Protein AF-A0A7V5WHF3-F1 (afdb_monomer_lite)

Radius of gyration: 34.98 Å; chains: 1; bounding box: 80×51×93 Å

Structure (mmCIF, N/CA/C/O backbone):
data_AF-A0A7V5WHF3-F1
#
_entry.id   AF-A0A7V5WHF3-F1
#
loop_
_atom_site.group_PDB
_atom_site.id
_atom_site.type_symbol
_atom_site.label_atom_id
_atom_site.label_alt_id
_atom_site.label_comp_id
_atom_site.label_asym_id
_atom_site.label_entity_id
_atom_site.label_seq_id
_atom_site.pdbx_PDB_ins_code
_atom_site.Cartn_x
_atom_site.Cartn_y
_atom_site.Cartn_z
_atom_site.occupancy
_atom_site.B_iso_or_equiv
_atom_site.auth_seq_id
_atom_site.auth_comp_id
_atom_site.auth_asym_id
_atom_site.auth_atom_id
_atom_site.pdbx_PDB_model_num
ATOM 1 N N . MET A 1 1 ? 29.284 18.745 -31.571 1.00 48.78 1 MET A N 1
ATOM 2 C CA . MET A 1 1 ? 29.744 17.341 -31.437 1.00 48.78 1 MET A CA 1
ATOM 3 C C . MET A 1 1 ? 29.623 16.530 -32.739 1.00 48.78 1 MET A C 1
ATOM 5 O O . MET A 1 1 ? 30.487 15.704 -32.981 1.00 48.78 1 MET A O 1
ATOM 9 N N . PHE A 1 2 ? 28.647 16.795 -33.622 1.00 53.62 2 PHE A N 1
ATOM 10 C CA . PHE A 1 2 ? 28.461 16.046 -34.883 1.00 53.62 2 PHE A CA 1
ATOM 11 C C . PHE A 1 2 ? 29.520 16.288 -35.985 1.00 53.62 2 PHE A C 1
ATOM 13 O O . PHE A 1 2 ? 29.767 15.394 -36.787 1.00 53.62 2 PHE A O 1
ATOM 20 N N . LEU A 1 3 ? 30.218 17.435 -35.999 1.00 52.88 3 LEU A N 1
ATOM 21 C CA . LEU A 1 3 ? 31.204 17.773 -37.048 1.00 52.88 3 LEU A CA 1
ATOM 22 C C . LEU A 1 3 ? 32.503 16.940 -37.035 1.00 52.88 3 LEU A C 1
ATOM 24 O O . LEU A 1 3 ? 33.250 16.980 -38.006 1.00 52.88 3 LEU A O 1
ATOM 28 N N . ARG A 1 4 ? 32.782 16.165 -35.977 1.00 59.72 4 ARG A N 1
ATOM 29 C CA . ARG A 1 4 ? 33.934 15.236 -35.925 1.00 59.72 4 ARG A CA 1
ATOM 30 C C . ARG A 1 4 ? 33.549 13.764 -36.068 1.00 59.72 4 ARG A C 1
ATOM 32 O O . ARG A 1 4 ? 34.410 12.897 -35.995 1.00 59.72 4 ARG A O 1
ATOM 39 N N . PHE A 1 5 ? 32.270 13.466 -36.295 1.00 63.84 5 PHE A N 1
ATOM 40 C CA . PHE A 1 5 ? 31.823 12.083 -36.445 1.00 63.84 5 PHE A CA 1
ATOM 41 C C . PHE A 1 5 ? 32.416 11.445 -37.708 1.00 63.84 5 PHE A C 1
ATOM 43 O O . PHE A 1 5 ? 32.952 10.347 -37.645 1.00 63.84 5 PHE A O 1
ATOM 50 N N . SER A 1 6 ? 32.443 12.176 -38.828 1.00 62.41 6 SER A N 1
ATOM 51 C CA . SER A 1 6 ? 32.998 11.666 -40.090 1.00 62.41 6 SER A CA 1
ATOM 52 C C . SER A 1 6 ? 34.505 11.390 -40.026 1.00 62.41 6 SER A C 1
ATOM 54 O O . SER A 1 6 ? 34.975 10.458 -40.670 1.00 62.41 6 SER A O 1
ATOM 56 N N . THR A 1 7 ? 35.269 12.168 -39.252 1.00 64.44 7 THR A N 1
ATOM 57 C CA . THR A 1 7 ? 36.714 11.949 -39.101 1.00 64.44 7 THR A CA 1
ATOM 58 C C . THR A 1 7 ? 37.006 10.775 -38.171 1.00 64.44 7 THR A C 1
ATOM 60 O O . THR A 1 7 ? 37.854 9.953 -38.493 1.00 64.44 7 THR A O 1
ATOM 63 N N . VAL A 1 8 ? 36.260 10.619 -37.073 1.00 63.75 8 VAL A N 1
ATOM 64 C CA . VAL A 1 8 ? 36.384 9.452 -36.179 1.00 63.75 8 VAL A CA 1
ATOM 65 C C . VAL A 1 8 ? 35.992 8.153 -36.893 1.00 63.75 8 VAL A C 1
ATOM 67 O O . VAL A 1 8 ? 36.706 7.161 -36.781 1.00 63.75 8 VAL A O 1
ATOM 70 N N . VAL A 1 9 ? 34.916 8.170 -37.683 1.00 62.03 9 VAL A N 1
ATOM 71 C CA . VAL A 1 9 ? 34.481 7.021 -38.500 1.00 62.03 9 VAL A CA 1
ATOM 72 C C . VAL A 1 9 ? 35.505 6.678 -39.588 1.00 62.03 9 VAL A C 1
ATOM 74 O O . VAL A 1 9 ? 35.758 5.502 -39.843 1.00 62.03 9 VAL A O 1
ATOM 77 N N . GLY A 1 10 ? 36.144 7.693 -40.182 1.00 67.19 10 GLY A N 1
ATOM 78 C CA . GLY A 1 10 ? 37.213 7.508 -41.167 1.00 67.19 10 GLY A CA 1
ATOM 79 C C . GLY A 1 10 ? 38.464 6.820 -40.604 1.00 67.19 10 GLY A C 1
ATOM 80 O O . GLY A 1 10 ? 39.036 5.974 -41.283 1.00 67.19 10 GLY A O 1
ATOM 81 N N . TYR A 1 11 ? 38.864 7.127 -39.363 1.00 66.56 11 TYR A N 1
ATOM 82 C CA . TYR A 1 11 ? 40.051 6.528 -38.727 1.00 66.56 11 TYR A CA 1
ATOM 83 C C . TYR A 1 11 ? 39.784 5.186 -38.027 1.00 66.56 11 TYR A C 1
ATOM 85 O O . TYR A 1 11 ? 40.696 4.372 -37.913 1.00 66.56 11 TYR A O 1
ATOM 93 N N . ALA A 1 12 ? 38.563 4.936 -37.546 1.00 67.50 12 ALA A N 1
ATOM 94 C CA . ALA A 1 12 ? 38.256 3.747 -36.747 1.00 67.50 12 ALA A CA 1
ATOM 95 C C . ALA A 1 12 ? 37.958 2.491 -37.596 1.00 67.50 12 ALA A C 1
ATOM 97 O O . ALA A 1 12 ? 38.045 1.368 -37.094 1.00 67.50 12 ALA A O 1
ATOM 98 N N . GLY A 1 13 ? 37.628 2.654 -38.879 1.00 81.31 13 GLY A N 1
ATOM 99 C CA . GLY A 1 13 ? 37.210 1.564 -39.761 1.00 81.31 13 GLY A CA 1
ATOM 100 C C . GLY A 1 13 ? 35.712 1.241 -39.658 1.00 81.31 13 GLY A C 1
ATOM 101 O O . GLY A 1 13 ? 35.033 1.543 -38.673 1.00 81.31 13 GLY A O 1
ATOM 102 N N . LEU A 1 14 ? 35.167 0.619 -40.708 1.00 81.44 14 LEU A N 1
ATOM 103 C CA . LEU A 1 14 ? 33.725 0.363 -40.847 1.00 81.44 14 LEU A CA 1
ATOM 104 C C . LEU A 1 14 ? 33.178 -0.560 -39.742 1.00 81.44 14 LEU A C 1
ATOM 106 O O . LEU A 1 14 ? 32.087 -0.329 -39.224 1.00 81.44 14 LEU A O 1
ATOM 110 N N . TRP A 1 15 ? 33.964 -1.558 -39.330 1.00 83.19 15 TRP A N 1
ATOM 111 C CA . TRP A 1 15 ? 33.583 -2.533 -38.304 1.00 83.19 15 TRP A CA 1
ATOM 112 C C . TRP A 1 15 ? 33.431 -1.925 -36.908 1.00 83.19 15 TRP A C 1
ATOM 114 O O . TRP A 1 15 ? 32.443 -2.193 -36.226 1.00 83.19 15 TRP A O 1
ATOM 124 N N . THR A 1 16 ? 34.369 -1.079 -36.484 1.00 84.31 16 THR A N 1
ATOM 125 C CA . THR A 1 16 ? 34.299 -0.422 -35.168 1.00 84.31 16 THR A CA 1
ATOM 126 C C . THR A 1 16 ? 33.169 0.601 -35.133 1.00 84.31 16 THR A C 1
ATOM 128 O O . THR A 1 16 ? 32.449 0.689 -34.143 1.00 84.31 16 THR A O 1
ATOM 131 N N . THR A 1 17 ? 32.941 1.313 -36.239 1.00 82.88 17 THR A N 1
ATOM 132 C CA . THR A 1 17 ? 31.815 2.242 -36.371 1.00 82.88 17 THR A CA 1
ATOM 133 C C . THR A 1 17 ? 30.483 1.510 -36.233 1.00 82.88 17 THR A C 1
ATOM 135 O O . THR A 1 17 ? 29.601 1.956 -35.498 1.00 82.88 17 THR A O 1
ATOM 138 N N . LEU A 1 18 ? 30.340 0.355 -36.887 1.00 86.50 18 LEU A N 1
ATOM 139 C CA . LEU A 1 18 ? 29.132 -0.464 -36.800 1.00 86.50 18 LEU A CA 1
ATOM 140 C C . LEU A 1 18 ? 28.928 -1.021 -35.381 1.00 86.50 18 LEU A C 1
ATOM 142 O O . LEU A 1 18 ? 27.808 -0.977 -34.869 1.00 86.50 18 LEU A O 1
ATOM 146 N N . LEU A 1 19 ? 30.006 -1.450 -34.714 1.00 87.62 19 LEU A N 1
ATOM 147 C CA . LEU A 1 19 ? 29.985 -1.877 -33.311 1.00 87.62 19 LEU A CA 1
ATOM 148 C C . LEU A 1 19 ? 29.523 -0.749 -32.376 1.00 87.62 19 LEU A C 1
ATOM 150 O O . LEU A 1 19 ? 28.654 -0.973 -31.536 1.00 87.62 19 LEU A O 1
ATOM 154 N N . ILE A 1 20 ? 30.057 0.466 -32.539 1.00 87.44 20 ILE A N 1
ATOM 155 C CA . ILE A 1 20 ? 29.683 1.634 -31.726 1.00 87.44 20 ILE A CA 1
ATOM 156 C C . ILE A 1 20 ? 28.206 1.981 -31.932 1.00 87.44 20 ILE A C 1
ATOM 158 O O . ILE A 1 20 ? 27.494 2.226 -30.960 1.00 87.44 20 ILE A O 1
ATOM 162 N N . LEU A 1 21 ? 27.719 1.969 -33.177 1.00 86.38 21 LEU A N 1
ATOM 163 C CA . LEU A 1 21 ? 26.312 2.245 -33.481 1.00 86.38 21 LEU A CA 1
ATOM 164 C C . LEU A 1 21 ? 25.371 1.189 -32.886 1.00 86.38 21 LEU A C 1
ATOM 166 O O . LEU A 1 21 ? 24.293 1.536 -32.398 1.00 86.38 21 LEU A O 1
ATOM 170 N N . LEU A 1 22 ? 25.766 -0.085 -32.908 1.00 86.56 22 LEU A N 1
ATOM 171 C CA . LEU A 1 22 ? 25.001 -1.163 -32.284 1.00 86.56 22 LEU A CA 1
ATOM 172 C C . LEU A 1 22 ? 24.990 -1.016 -30.756 1.00 86.56 22 LEU A C 1
ATOM 174 O O . LEU A 1 22 ? 23.921 -1.040 -30.147 1.00 86.56 22 LEU A O 1
ATOM 178 N N . ALA A 1 23 ? 26.158 -0.801 -30.147 1.00 87.62 23 ALA A N 1
ATOM 179 C CA . ALA A 1 23 ? 26.296 -0.616 -28.706 1.00 87.62 23 ALA A CA 1
ATOM 180 C C . ALA A 1 23 ? 25.489 0.592 -28.214 1.00 87.62 23 ALA A C 1
ATOM 182 O O . ALA A 1 23 ? 24.750 0.476 -27.238 1.00 87.62 23 ALA A O 1
ATOM 183 N N . ALA A 1 24 ? 25.556 1.723 -28.924 1.00 88.50 24 ALA A N 1
ATOM 184 C CA . ALA A 1 24 ? 24.788 2.918 -28.594 1.00 88.50 24 ALA A CA 1
ATOM 185 C C . ALA A 1 24 ? 23.280 2.628 -28.576 1.00 88.50 24 ALA A C 1
ATOM 187 O O . ALA A 1 24 ? 22.612 2.954 -27.598 1.00 88.50 24 ALA A O 1
ATOM 188 N N . LYS A 1 25 ? 22.753 1.942 -29.600 1.00 85.94 25 LYS A N 1
ATOM 189 C CA . LYS A 1 25 ? 21.331 1.557 -29.660 1.00 85.94 25 LYS A CA 1
ATOM 190 C C . LYS A 1 25 ? 20.916 0.684 -28.477 1.00 85.94 25 LYS A C 1
ATOM 192 O O . LYS A 1 25 ? 19.878 0.941 -27.871 1.00 85.94 25 LYS A O 1
ATOM 197 N N . VAL A 1 26 ? 21.720 -0.322 -28.136 1.00 87.56 26 VAL A N 1
ATOM 198 C CA . VAL A 1 26 ? 21.433 -1.233 -27.017 1.00 87.56 26 VAL A CA 1
ATOM 199 C C . VAL A 1 26 ? 21.443 -0.479 -25.687 1.00 87.56 26 VAL A C 1
ATOM 201 O O . VAL A 1 26 ? 20.495 -0.585 -24.910 1.00 87.56 26 VAL A O 1
ATOM 204 N N . ILE A 1 27 ? 22.467 0.340 -25.446 1.00 91.19 27 ILE A N 1
ATOM 205 C CA . ILE A 1 27 ? 22.592 1.134 -24.219 1.00 91.19 27 ILE A CA 1
ATOM 206 C C . ILE A 1 27 ? 21.406 2.098 -24.077 1.00 91.19 27 ILE A C 1
ATOM 208 O O . ILE A 1 27 ? 20.792 2.168 -23.011 1.00 91.19 27 ILE A O 1
ATOM 212 N N . THR A 1 28 ? 21.026 2.797 -25.152 1.00 91.12 28 THR A N 1
ATOM 213 C CA . THR A 1 28 ? 19.860 3.693 -25.145 1.00 91.12 28 THR A CA 1
ATOM 214 C C . THR A 1 28 ? 18.565 2.952 -24.801 1.00 91.12 28 THR A C 1
ATOM 216 O O . THR A 1 28 ? 17.762 3.482 -24.034 1.00 91.12 28 THR A O 1
ATOM 219 N N . MET A 1 29 ? 18.370 1.721 -25.289 1.00 89.81 29 MET A N 1
ATOM 220 C CA . MET A 1 29 ? 17.197 0.904 -24.943 1.00 89.81 29 MET A CA 1
ATOM 221 C C . MET A 1 29 ? 17.138 0.561 -23.454 1.00 89.81 29 MET A C 1
ATOM 223 O O . MET A 1 29 ? 16.078 0.690 -22.844 1.00 89.81 29 MET A O 1
ATOM 227 N N . PHE A 1 30 ? 18.266 0.180 -22.848 1.00 90.31 30 PHE A N 1
ATOM 228 C CA . PHE A 1 30 ? 18.324 -0.112 -21.413 1.00 90.31 30 PHE A CA 1
ATOM 229 C C . PHE A 1 30 ? 18.034 1.125 -20.551 1.00 90.31 30 PHE A C 1
ATOM 231 O O . PHE A 1 30 ? 17.280 1.036 -19.576 1.00 90.31 30 PHE A O 1
ATOM 238 N N . PHE A 1 31 ? 18.578 2.290 -20.919 1.00 92.50 31 PHE A N 1
ATOM 239 C CA . PHE A 1 31 ? 18.291 3.540 -20.211 1.00 92.50 31 PHE A CA 1
ATOM 240 C C . PHE A 1 31 ? 16.824 3.951 -20.339 1.00 92.50 31 PHE A C 1
ATOM 242 O O . PHE A 1 31 ? 16.200 4.281 -19.333 1.00 92.50 31 PHE A O 1
ATOM 249 N N . LEU A 1 32 ? 16.245 3.879 -21.543 1.00 93.81 32 LEU A N 1
ATOM 250 C CA . LEU A 1 32 ? 14.824 4.174 -21.752 1.00 93.81 32 LEU A CA 1
ATOM 251 C C . LEU A 1 32 ? 13.917 3.231 -20.962 1.00 93.81 32 LEU A C 1
ATOM 253 O O . LEU A 1 32 ? 12.943 3.696 -20.371 1.00 93.81 32 LEU A O 1
ATOM 257 N N . LEU A 1 33 ? 14.254 1.940 -20.902 1.00 93.38 33 LEU A N 1
ATOM 258 C CA . LEU A 1 33 ? 13.517 0.969 -20.100 1.00 93.38 33 LEU A CA 1
ATOM 259 C C . LEU A 1 33 ? 13.570 1.339 -18.613 1.00 93.38 33 LEU A C 1
ATOM 261 O O . LEU A 1 33 ? 12.535 1.373 -17.958 1.00 93.38 33 LEU A O 1
ATOM 265 N N . THR A 1 34 ? 14.752 1.678 -18.096 1.00 94.25 34 THR A N 1
ATOM 266 C CA . THR A 1 34 ? 14.945 2.041 -16.681 1.00 94.25 34 THR A CA 1
ATOM 267 C C . THR A 1 34 ? 14.219 3.338 -16.320 1.00 94.25 34 THR A C 1
ATOM 269 O O . THR A 1 34 ? 13.530 3.414 -15.305 1.00 94.25 34 THR A O 1
ATOM 272 N N . TYR A 1 35 ? 14.318 4.369 -17.160 1.00 95.62 35 TYR A N 1
ATOM 273 C CA . TYR A 1 35 ? 13.581 5.614 -16.944 1.00 95.62 35 TYR A CA 1
ATOM 274 C C . TYR A 1 35 ? 12.069 5.409 -17.067 1.00 95.62 35 TYR A C 1
ATOM 276 O O . TYR A 1 35 ? 11.306 5.978 -16.284 1.00 95.62 35 TYR A O 1
ATOM 284 N N . GLY A 1 36 ? 11.631 4.558 -17.997 1.00 96.06 36 GLY A N 1
ATOM 285 C CA . GLY A 1 36 ? 10.234 4.166 -18.141 1.00 96.06 36 GLY A CA 1
ATOM 286 C C . GLY A 1 36 ? 9.700 3.454 -16.898 1.00 96.06 36 GLY A C 1
ATOM 287 O O . GLY A 1 36 ? 8.644 3.831 -16.396 1.00 96.06 36 GLY A O 1
ATOM 288 N N . THR A 1 37 ? 10.431 2.477 -16.352 1.00 94.31 37 THR A N 1
ATOM 289 C CA . THR A 1 37 ? 10.003 1.727 -15.160 1.00 94.31 37 THR A CA 1
ATOM 290 C C . THR A 1 37 ? 10.009 2.580 -13.894 1.00 94.31 37 THR A C 1
ATOM 292 O O . THR A 1 37 ? 9.077 2.469 -13.101 1.00 94.31 37 THR A O 1
ATOM 295 N N . ILE A 1 38 ? 10.984 3.479 -13.718 1.00 94.31 38 ILE A N 1
ATOM 296 C CA . ILE A 1 38 ? 11.003 4.427 -12.590 1.00 94.31 38 ILE A CA 1
ATOM 297 C C . ILE A 1 38 ? 9.802 5.377 -12.662 1.00 94.31 38 ILE A C 1
ATOM 299 O O . ILE A 1 38 ? 9.100 5.566 -11.667 1.00 94.31 38 ILE A O 1
ATOM 303 N N . ASN A 1 39 ? 9.526 5.948 -13.837 1.00 95.25 39 ASN A N 1
ATOM 304 C CA . ASN A 1 39 ? 8.363 6.814 -14.029 1.00 95.25 39 ASN A CA 1
ATOM 305 C C . ASN A 1 39 ? 7.048 6.051 -13.797 1.00 95.25 39 ASN A C 1
ATOM 307 O O . ASN A 1 39 ? 6.136 6.578 -13.156 1.00 95.25 39 ASN A O 1
ATOM 311 N N . LEU A 1 40 ? 6.970 4.793 -14.238 1.00 94.25 40 LEU A N 1
ATOM 312 C CA . LEU A 1 40 ? 5.809 3.934 -14.021 1.00 94.25 40 LEU A CA 1
ATOM 313 C C . LEU A 1 40 ? 5.605 3.622 -12.532 1.00 94.25 40 LEU A C 1
ATOM 315 O O . LEU A 1 40 ? 4.478 3.703 -12.042 1.00 94.25 40 LEU A O 1
ATOM 319 N N . ALA A 1 41 ? 6.679 3.322 -11.798 1.00 91.88 41 ALA A N 1
ATOM 320 C CA . ALA A 1 41 ? 6.633 3.099 -10.355 1.00 91.88 41 ALA A CA 1
ATOM 321 C C . ALA A 1 41 ? 6.142 4.354 -9.614 1.00 91.88 41 ALA A C 1
ATOM 323 O O . ALA A 1 41 ? 5.208 4.274 -8.818 1.00 91.88 41 ALA A O 1
ATOM 324 N N . CYS A 1 42 ? 6.679 5.534 -9.943 1.00 91.56 42 CYS A N 1
ATOM 325 C CA . CYS A 1 42 ? 6.216 6.810 -9.389 1.00 91.56 42 CYS A CA 1
ATOM 326 C C . CYS A 1 42 ? 4.733 7.083 -9.693 1.00 91.56 42 CYS A C 1
ATOM 328 O O . CYS A 1 42 ? 4.005 7.575 -8.827 1.00 91.56 42 CYS A O 1
ATOM 330 N N . PHE A 1 43 ? 4.265 6.758 -10.903 1.00 93.81 43 PHE A N 1
ATOM 331 C CA . PHE A 1 43 ? 2.852 6.868 -11.269 1.00 93.81 43 PHE A CA 1
ATOM 332 C C . PHE A 1 43 ? 1.972 5.951 -10.404 1.00 93.81 43 PHE A C 1
ATOM 334 O O . PHE A 1 43 ? 0.998 6.430 -9.812 1.00 93.81 43 PHE A O 1
ATOM 341 N N . TYR A 1 44 ? 2.338 4.670 -10.274 1.00 90.00 44 TYR A N 1
ATOM 342 C CA . TYR A 1 44 ? 1.605 3.698 -9.456 1.00 90.00 44 TYR A CA 1
ATOM 343 C C . TYR A 1 44 ? 1.561 4.086 -7.975 1.00 90.00 44 TYR A C 1
ATOM 345 O O . TYR A 1 44 ? 0.500 4.023 -7.349 1.00 90.00 44 TYR A O 1
ATOM 353 N N . GLU A 1 45 ? 2.675 4.541 -7.411 1.00 88.81 45 GLU A N 1
ATOM 354 C CA . GLU A 1 45 ? 2.736 4.980 -6.015 1.00 88.81 45 GLU A CA 1
ATOM 355 C C . GLU A 1 45 ? 1.905 6.252 -5.779 1.00 88.81 45 GLU A C 1
ATOM 357 O O . GLU A 1 45 ? 1.169 6.366 -4.789 1.00 88.81 45 GLU A O 1
ATOM 362 N N . SER A 1 46 ? 1.937 7.191 -6.732 1.00 88.56 46 SER A N 1
ATOM 363 C CA . SER A 1 46 ? 1.182 8.442 -6.652 1.00 88.56 46 SER A CA 1
ATOM 364 C C . SER A 1 46 ? -0.336 8.229 -6.737 1.00 88.56 46 SER A C 1
ATOM 366 O O . SER A 1 46 ? -1.076 8.835 -5.955 1.00 88.56 46 SER A O 1
ATOM 368 N N . ILE A 1 47 ? -0.820 7.347 -7.623 1.00 87.81 47 ILE A N 1
ATOM 369 C CA . ILE A 1 47 ? -2.261 7.055 -7.747 1.00 87.81 47 ILE A CA 1
ATOM 370 C C . ILE A 1 47 ? -2.787 6.242 -6.557 1.00 87.81 47 ILE A C 1
ATOM 372 O O . ILE A 1 47 ? -3.898 6.481 -6.073 1.00 87.81 47 ILE A O 1
ATOM 376 N N . THR A 1 48 ? -1.961 5.332 -6.038 1.00 83.94 48 THR A N 1
ATOM 377 C CA . THR A 1 48 ? -2.291 4.457 -4.906 1.00 83.94 48 THR A CA 1
ATOM 378 C C . THR A 1 48 ? -2.314 5.209 -3.571 1.00 83.94 48 THR A C 1
ATOM 380 O O . THR A 1 48 ? -2.953 4.764 -2.614 1.00 83.94 48 THR A O 1
ATOM 383 N N . ARG A 1 49 ? -1.680 6.390 -3.511 1.00 80.38 49 ARG A N 1
ATOM 384 C CA . ARG A 1 49 ? -1.519 7.204 -2.295 1.00 80.38 49 ARG A CA 1
ATOM 385 C C . ARG A 1 49 ? -0.883 6.404 -1.155 1.00 80.38 49 ARG A C 1
ATOM 387 O O . ARG A 1 49 ? -1.336 6.470 -0.008 1.00 80.38 49 ARG A O 1
ATOM 394 N N . ASN A 1 50 ? 0.150 5.633 -1.481 1.00 79.50 50 ASN A N 1
ATOM 395 C CA . ASN A 1 50 ? 0.894 4.853 -0.501 1.00 79.50 50 ASN A CA 1
ATOM 396 C C . ASN A 1 50 ? 1.530 5.794 0.549 1.00 79.50 50 ASN A C 1
ATOM 398 O O . ASN A 1 50 ? 2.196 6.758 0.169 1.00 79.50 50 ASN A O 1
ATOM 402 N N . PRO A 1 51 ? 1.339 5.576 1.866 1.00 73.81 51 PRO A N 1
ATOM 403 C CA . PRO A 1 51 ? 1.817 6.497 2.906 1.00 73.81 51 PRO A CA 1
ATOM 404 C C . PRO A 1 51 ? 3.342 6.653 2.971 1.00 73.81 51 PRO A C 1
ATOM 406 O O . PRO A 1 51 ? 3.822 7.682 3.462 1.00 73.81 51 PRO A O 1
ATOM 409 N N . SER A 1 52 ? 4.081 5.649 2.495 1.00 80.06 52 SER A N 1
ATOM 410 C CA . SER A 1 52 ? 5.546 5.656 2.414 1.00 80.06 52 SER A CA 1
ATOM 411 C C . SER A 1 52 ? 6.065 6.553 1.285 1.00 80.06 52 SER A C 1
ATOM 413 O O . SER A 1 52 ? 7.181 7.061 1.365 1.00 80.06 52 SER A O 1
ATOM 415 N N . PHE A 1 53 ? 5.254 6.803 0.254 1.00 82.31 53 PHE A N 1
ATOM 416 C CA . PHE A 1 53 ? 5.629 7.628 -0.889 1.00 82.31 53 PHE A CA 1
ATOM 417 C C . PHE A 1 53 ? 5.350 9.113 -0.599 1.00 82.31 53 PHE A C 1
ATOM 419 O O . PHE A 1 53 ? 4.226 9.598 -0.741 1.00 82.31 53 PHE A O 1
ATOM 426 N N . ARG A 1 54 ? 6.385 9.846 -0.159 1.00 86.62 54 ARG A N 1
ATOM 427 C CA . ARG A 1 54 ? 6.324 11.283 0.187 1.00 86.62 54 ARG A CA 1
ATOM 428 C C . ARG A 1 54 ? 7.300 12.122 -0.646 1.00 86.62 54 ARG A C 1
ATOM 430 O O . ARG A 1 54 ? 8.325 12.564 -0.129 1.00 86.62 54 ARG A O 1
ATOM 437 N N . PRO A 1 55 ? 7.005 12.353 -1.931 1.00 85.38 55 PRO A N 1
ATOM 438 C CA . PRO A 1 55 ? 7.823 13.227 -2.760 1.00 85.38 55 PRO A CA 1
ATOM 439 C C . PRO A 1 55 ? 7.789 14.655 -2.198 1.00 85.38 55 PRO A C 1
ATOM 441 O O . PRO A 1 55 ? 6.723 15.236 -2.007 1.00 85.38 55 PRO A O 1
ATOM 444 N N . THR A 1 56 ? 8.962 15.220 -1.920 1.00 86.06 56 THR A N 1
ATOM 445 C CA . THR A 1 56 ? 9.125 16.575 -1.360 1.00 86.06 56 THR A CA 1
ATOM 446 C C . THR A 1 56 ? 9.135 17.666 -2.435 1.00 86.06 56 THR A C 1
ATOM 448 O O . THR A 1 56 ? 9.021 18.853 -2.130 1.00 86.06 56 THR A O 1
ATOM 451 N N . PHE A 1 57 ? 9.254 17.280 -3.706 1.00 86.62 57 PHE A N 1
ATOM 452 C CA . PHE A 1 57 ? 9.309 18.196 -4.840 1.00 86.62 57 PHE A CA 1
ATOM 453 C C . PHE A 1 57 ? 7.936 18.811 -5.145 1.00 86.62 57 PHE A C 1
ATOM 455 O O . PHE A 1 57 ? 6.939 18.104 -5.282 1.00 86.62 57 PHE A O 1
ATOM 462 N N . LYS A 1 58 ? 7.897 20.136 -5.346 1.00 81.56 58 LYS A N 1
ATOM 463 C CA . LYS A 1 58 ? 6.658 20.897 -5.605 1.00 81.56 58 LYS A CA 1
ATOM 464 C C . LYS A 1 58 ? 5.926 20.489 -6.891 1.00 81.56 58 LYS A C 1
ATOM 466 O O . LYS A 1 58 ? 4.709 20.601 -6.950 1.00 81.56 58 LYS A O 1
ATOM 471 N N . MET A 1 59 ? 6.649 20.026 -7.913 1.00 83.62 59 MET A N 1
ATOM 472 C CA . MET A 1 59 ? 6.084 19.674 -9.227 1.00 83.62 59 MET A CA 1
ATOM 473 C C . MET A 1 59 ? 5.809 18.173 -9.402 1.00 83.62 59 MET A C 1
ATOM 475 O O . MET A 1 59 ? 5.620 17.704 -10.523 1.00 83.62 59 MET A O 1
ATOM 479 N N . ASN A 1 60 ? 5.78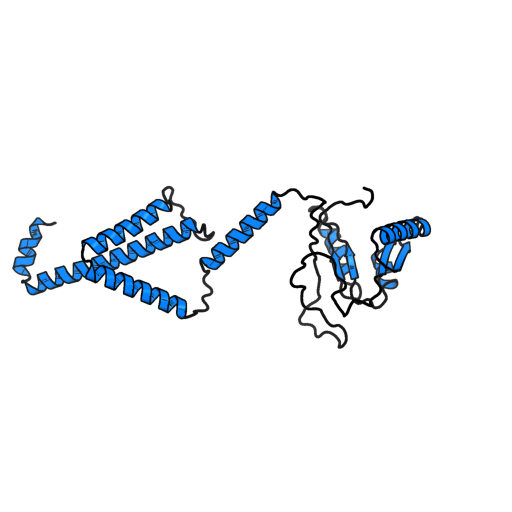1 17.394 -8.318 1.00 85.12 60 ASN A N 1
ATOM 480 C CA . ASN A 1 60 ? 5.463 15.975 -8.413 1.00 85.12 60 ASN A CA 1
ATOM 481 C C . ASN A 1 60 ? 3.948 15.758 -8.574 1.00 85.12 60 ASN A C 1
ATOM 483 O O . ASN A 1 60 ? 3.194 15.796 -7.599 1.00 85.12 60 ASN A O 1
ATOM 487 N N . HIS A 1 61 ? 3.514 15.487 -9.803 1.00 90.25 61 HIS A N 1
ATOM 488 C CA . HIS A 1 61 ? 2.135 15.132 -10.129 1.00 90.25 61 HIS A CA 1
ATOM 489 C C . HIS A 1 61 ? 2.093 13.788 -10.868 1.00 90.25 61 HIS A C 1
ATOM 491 O O . HIS A 1 61 ? 2.923 13.537 -11.742 1.00 90.25 61 HIS A O 1
ATOM 497 N N . TRP A 1 62 ? 1.101 12.942 -10.563 1.00 91.88 62 TRP A N 1
ATOM 498 C CA . TRP A 1 62 ? 0.947 11.608 -11.169 1.00 91.88 62 TRP A CA 1
ATOM 499 C C . TRP A 1 62 ? 0.940 11.655 -12.705 1.00 91.88 62 TRP A C 1
ATOM 501 O O . TRP A 1 62 ? 1.511 10.795 -13.368 1.00 91.88 62 TRP A O 1
ATOM 511 N N . PHE A 1 63 ? 0.339 12.703 -13.274 1.00 94.31 63 PHE A N 1
ATOM 512 C CA . PHE A 1 63 ? 0.262 12.911 -14.720 1.00 94.31 63 PHE A CA 1
ATOM 513 C C . PHE A 1 63 ? 1.639 13.083 -15.375 1.00 94.31 63 PHE A C 1
ATOM 515 O O . PHE A 1 63 ? 1.863 12.578 -16.471 1.00 94.31 63 PHE A O 1
ATOM 522 N N . LEU A 1 64 ? 2.577 13.753 -14.697 1.00 93.44 64 LEU A N 1
ATOM 523 C CA . LEU A 1 64 ? 3.917 13.990 -15.233 1.00 93.44 64 LEU A CA 1
ATOM 524 C C . LEU A 1 64 ? 4.708 12.676 -15.321 1.00 93.44 64 LEU A C 1
ATOM 526 O O . LEU A 1 64 ? 5.372 12.416 -16.322 1.00 93.44 64 LEU A O 1
ATOM 530 N N . ALA A 1 65 ? 4.557 11.811 -14.315 1.00 94.44 65 ALA A N 1
ATOM 531 C CA . ALA A 1 65 ? 5.126 10.465 -14.313 1.00 94.44 65 ALA A CA 1
ATOM 532 C C . ALA A 1 65 ? 4.513 9.576 -15.416 1.00 94.44 65 ALA A C 1
ATOM 534 O O . ALA A 1 65 ? 5.227 8.830 -16.092 1.00 94.44 65 ALA A O 1
ATOM 535 N N . LEU A 1 66 ? 3.205 9.705 -15.671 1.00 95.69 66 LEU A N 1
ATOM 536 C CA . LEU A 1 66 ? 2.542 8.997 -16.769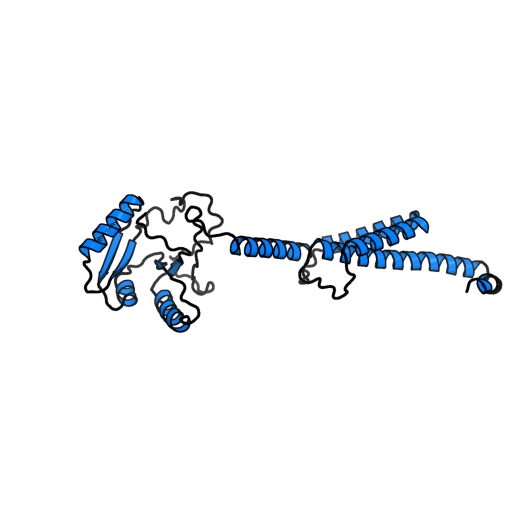 1.00 95.69 66 LEU A CA 1
ATOM 537 C C . LEU A 1 66 ? 3.069 9.448 -18.140 1.00 95.69 66 LEU A C 1
ATOM 539 O O . LEU A 1 66 ? 3.438 8.603 -18.955 1.00 95.69 66 LEU A O 1
ATOM 543 N N . ILE A 1 67 ? 3.168 10.761 -18.381 1.00 97.19 67 ILE A N 1
ATOM 544 C CA . ILE A 1 67 ? 3.743 11.297 -19.626 1.00 97.19 67 ILE A CA 1
ATOM 545 C C . ILE A 1 67 ? 5.191 10.842 -19.793 1.00 97.19 67 ILE A C 1
ATOM 547 O O . ILE A 1 67 ? 5.568 10.458 -20.898 1.00 97.19 67 ILE A O 1
ATOM 551 N N . GLY A 1 68 ? 5.992 10.848 -18.723 1.00 95.88 68 GLY A N 1
ATOM 552 C CA . GLY A 1 68 ? 7.375 10.370 -18.760 1.00 95.88 68 GLY A CA 1
ATOM 553 C C . GLY A 1 68 ? 7.459 8.908 -19.198 1.00 95.88 68 GLY A C 1
ATOM 554 O O . GLY A 1 68 ? 8.219 8.575 -20.104 1.00 95.88 68 GLY A O 1
ATOM 555 N N . THR A 1 69 ? 6.609 8.052 -18.629 1.00 96.19 69 THR A N 1
ATOM 556 C CA . THR A 1 69 ? 6.524 6.630 -18.998 1.00 96.19 69 THR A CA 1
ATOM 557 C C . THR A 1 69 ? 6.141 6.447 -20.468 1.00 96.19 69 THR A C 1
ATOM 559 O O . THR A 1 69 ? 6.816 5.724 -21.202 1.00 96.19 69 THR A O 1
ATOM 562 N N . LEU A 1 70 ? 5.081 7.128 -20.916 1.00 96.88 70 LEU A N 1
ATOM 563 C CA . LEU A 1 70 ? 4.595 7.039 -22.296 1.00 96.88 70 LEU A CA 1
ATOM 564 C C . LEU A 1 70 ? 5.612 7.595 -23.297 1.00 96.88 70 LEU A C 1
ATOM 566 O O . LEU A 1 70 ? 5.802 7.007 -24.357 1.00 96.88 70 LEU A O 1
ATOM 570 N N . SER A 1 71 ? 6.303 8.681 -22.948 1.00 97.06 71 SER A N 1
ATOM 571 C CA . SER A 1 71 ? 7.372 9.263 -23.766 1.00 97.06 71 SER A CA 1
ATOM 572 C C . SER A 1 71 ? 8.539 8.294 -23.925 1.00 97.06 71 SER A C 1
ATOM 574 O O . SER A 1 71 ? 9.003 8.082 -25.043 1.00 97.06 71 SER A O 1
ATOM 576 N N . CYS A 1 72 ? 8.985 7.651 -22.839 1.00 95.56 72 CYS A N 1
ATOM 577 C CA . CYS A 1 72 ? 10.039 6.637 -22.910 1.00 95.56 72 CYS A CA 1
ATOM 578 C C . CYS A 1 72 ? 9.631 5.470 -23.818 1.00 95.56 72 CYS A C 1
ATOM 580 O O . CYS A 1 72 ? 10.405 5.070 -24.687 1.00 95.56 72 CYS A O 1
ATOM 582 N N . LEU A 1 73 ? 8.401 4.974 -23.668 1.00 94.75 73 LEU A N 1
ATOM 583 C CA . LEU A 1 73 ? 7.875 3.885 -24.486 1.00 94.75 73 LEU A CA 1
ATOM 584 C C . LEU A 1 73 ? 7.771 4.290 -25.966 1.00 94.75 73 LEU A C 1
ATOM 586 O O . LEU A 1 73 ? 8.232 3.555 -26.836 1.00 94.75 73 LEU A O 1
ATOM 590 N N . ALA A 1 74 ? 7.259 5.487 -26.258 1.00 96.12 74 ALA A N 1
ATOM 591 C CA . ALA A 1 74 ? 7.174 6.017 -27.617 1.00 96.12 74 ALA A CA 1
ATOM 592 C C . ALA A 1 74 ? 8.556 6.129 -28.284 1.00 96.12 74 ALA A C 1
ATOM 594 O O . ALA A 1 74 ? 8.726 5.693 -29.423 1.00 96.12 74 ALA A O 1
ATOM 595 N N . VAL A 1 75 ? 9.562 6.646 -27.569 1.00 95.69 75 VAL A N 1
ATOM 596 C CA . VAL A 1 75 ? 10.936 6.750 -28.087 1.00 95.69 75 VAL A CA 1
ATOM 597 C C . VAL A 1 75 ? 11.556 5.366 -28.312 1.00 95.69 75 VAL A C 1
ATOM 599 O O . VAL A 1 75 ? 12.231 5.171 -29.322 1.00 95.69 75 VAL A O 1
ATOM 602 N N . MET A 1 76 ? 11.296 4.380 -27.444 1.00 94.31 76 MET A N 1
ATOM 603 C CA . MET A 1 76 ? 11.748 2.998 -27.676 1.00 94.31 76 MET A CA 1
ATOM 604 C C . MET A 1 76 ? 11.183 2.437 -28.986 1.00 94.31 76 MET A C 1
ATOM 606 O O . MET A 1 76 ? 11.941 1.930 -29.815 1.00 94.31 76 MET A O 1
ATOM 610 N N . PHE A 1 77 ? 9.875 2.577 -29.213 1.00 94.38 77 PHE A N 1
ATOM 611 C CA . PHE A 1 77 ? 9.241 2.121 -30.453 1.00 94.38 77 PHE A CA 1
ATOM 612 C C . PHE A 1 77 ? 9.743 2.872 -31.693 1.00 94.38 77 PHE A C 1
ATOM 614 O O . PHE A 1 77 ? 9.863 2.255 -32.752 1.00 94.38 77 PHE A O 1
ATOM 621 N N . LEU A 1 78 ? 10.079 4.160 -31.555 1.00 94.50 78 LEU A N 1
ATOM 622 C CA . LEU A 1 78 ? 10.623 4.984 -32.636 1.00 94.50 78 LEU A CA 1
ATOM 623 C C . LEU A 1 78 ? 12.044 4.564 -33.045 1.00 94.50 78 LEU A C 1
ATOM 625 O O . LEU A 1 78 ? 12.369 4.586 -34.229 1.00 94.50 78 LEU A O 1
ATOM 629 N N . ILE A 1 79 ? 12.896 4.177 -32.088 1.00 91.69 79 ILE A N 1
ATOM 630 C CA . ILE A 1 79 ? 14.271 3.740 -32.381 1.00 91.69 79 ILE A CA 1
ATOM 631 C C . ILE A 1 79 ? 14.273 2.352 -33.033 1.00 91.69 79 ILE A C 1
ATOM 633 O O . ILE A 1 79 ? 14.967 2.136 -34.029 1.00 91.69 79 ILE A O 1
ATOM 637 N N . SER A 1 80 ? 13.550 1.386 -32.458 1.00 90.06 80 SER A N 1
ATOM 638 C CA . SER A 1 80 ? 13.384 0.061 -33.059 1.00 90.06 80 SER A CA 1
ATOM 639 C C . SER A 1 80 ? 12.260 -0.725 -32.395 1.00 90.06 80 SER A C 1
ATOM 641 O O . SER A 1 80 ? 12.356 -1.110 -31.231 1.00 90.06 80 SER A O 1
ATOM 643 N N . THR A 1 81 ? 11.238 -1.064 -33.176 1.00 93.19 81 THR A N 1
ATOM 644 C CA . THR A 1 81 ? 10.090 -1.856 -32.720 1.00 93.19 81 THR A CA 1
ATOM 645 C C . THR A 1 81 ? 10.495 -3.247 -32.224 1.00 93.19 81 THR A C 1
ATOM 647 O O . THR A 1 81 ? 10.022 -3.681 -31.179 1.00 93.19 81 THR A O 1
ATOM 650 N N . LEU A 1 82 ? 11.399 -3.939 -32.930 1.00 91.56 82 LEU A N 1
ATOM 651 C CA . LEU A 1 82 ? 11.803 -5.308 -32.584 1.00 91.56 82 LEU A CA 1
ATOM 652 C C . LEU A 1 82 ? 12.517 -5.359 -31.226 1.00 91.56 82 LEU A C 1
ATOM 654 O O . LEU A 1 82 ? 12.128 -6.130 -30.352 1.00 91.56 82 LEU A O 1
ATOM 658 N N . TRP A 1 83 ? 13.518 -4.498 -31.019 1.00 88.94 83 TRP A N 1
ATOM 659 C CA . TRP A 1 83 ? 14.249 -4.436 -29.749 1.00 88.94 83 TRP A CA 1
ATOM 660 C C . TRP A 1 83 ? 13.378 -3.922 -28.599 1.00 88.94 83 TRP A C 1
ATOM 662 O O . TRP A 1 83 ? 13.522 -4.402 -27.476 1.00 88.94 83 TRP A O 1
ATOM 672 N N . ALA A 1 84 ? 12.443 -3.005 -28.872 1.00 91.50 84 ALA A N 1
ATOM 673 C CA . ALA A 1 84 ? 11.490 -2.527 -27.875 1.00 91.50 84 ALA A CA 1
ATOM 674 C C . ALA A 1 84 ? 10.586 -3.657 -27.361 1.00 91.50 84 ALA A C 1
ATOM 676 O O . ALA A 1 84 ? 10.449 -3.825 -26.150 1.00 91.50 84 ALA A O 1
ATOM 677 N N . VAL A 1 85 ? 10.021 -4.473 -28.260 1.00 93.25 85 VAL A N 1
ATOM 678 C CA . VAL A 1 85 ? 9.178 -5.618 -27.875 1.00 93.25 85 VAL A CA 1
ATOM 679 C C . VAL A 1 85 ? 9.978 -6.632 -27.057 1.00 93.25 85 VAL A C 1
ATOM 681 O O . VAL A 1 85 ? 9.509 -7.052 -26.001 1.00 93.25 85 VAL A O 1
ATOM 684 N N . ILE A 1 86 ? 11.198 -6.977 -27.484 1.00 92.31 86 ILE A N 1
ATOM 685 C CA . ILE A 1 86 ? 12.068 -7.903 -26.738 1.00 92.31 86 ILE A CA 1
ATOM 686 C C . ILE A 1 86 ? 12.348 -7.373 -25.327 1.00 92.31 86 ILE A C 1
ATOM 688 O O . ILE A 1 86 ? 12.217 -8.118 -24.358 1.00 92.31 86 ILE A O 1
ATOM 692 N N . ALA A 1 87 ? 12.692 -6.089 -25.193 1.00 89.69 87 ALA A N 1
ATOM 693 C CA . ALA A 1 87 ? 12.976 -5.476 -23.899 1.00 89.69 87 ALA A CA 1
ATOM 694 C C . ALA A 1 87 ? 11.751 -5.484 -22.969 1.00 89.69 87 ALA A C 1
ATOM 696 O O . ALA A 1 87 ? 11.881 -5.820 -21.793 1.00 89.69 87 ALA A O 1
ATOM 697 N N . ILE A 1 88 ? 10.561 -5.169 -23.493 1.00 91.25 88 ILE A N 1
ATOM 698 C CA . ILE A 1 88 ? 9.306 -5.195 -22.726 1.00 91.25 88 ILE A CA 1
ATOM 699 C C . ILE A 1 88 ? 8.982 -6.620 -22.267 1.00 91.25 88 ILE A C 1
ATOM 701 O O . ILE A 1 88 ? 8.657 -6.822 -21.097 1.00 91.25 88 ILE A O 1
ATOM 705 N N . VAL A 1 89 ? 9.102 -7.613 -23.154 1.00 94.38 89 VAL A N 1
ATOM 706 C CA . VAL A 1 89 ? 8.851 -9.025 -22.820 1.00 94.38 89 VAL A CA 1
ATOM 707 C C . VAL A 1 89 ? 9.837 -9.521 -21.766 1.00 94.38 89 VAL A C 1
ATOM 709 O O . VAL A 1 89 ? 9.425 -10.174 -20.811 1.00 94.38 89 VAL A O 1
ATOM 712 N N . LEU A 1 90 ? 11.121 -9.182 -21.893 1.00 92.00 90 LEU A N 1
ATOM 713 C CA . LEU A 1 90 ? 12.144 -9.580 -20.928 1.00 92.00 90 LEU A CA 1
ATOM 714 C C . LEU A 1 90 ? 11.920 -8.917 -19.561 1.00 92.00 90 LEU A C 1
ATOM 716 O O . LEU A 1 90 ? 12.004 -9.592 -18.536 1.00 92.00 90 LEU A O 1
ATOM 720 N N . ALA A 1 91 ? 11.563 -7.630 -19.534 1.00 90.75 91 ALA A N 1
ATOM 721 C CA . ALA A 1 91 ? 11.222 -6.919 -18.303 1.00 90.75 91 ALA A CA 1
ATOM 722 C C . ALA A 1 91 ? 9.973 -7.503 -17.623 1.00 90.75 91 ALA A C 1
ATOM 724 O O . ALA A 1 91 ? 9.983 -7.734 -16.414 1.00 90.75 91 ALA A O 1
ATOM 725 N N . ALA A 1 92 ? 8.919 -7.790 -18.393 1.00 91.75 92 ALA A N 1
ATOM 726 C CA . ALA A 1 92 ? 7.703 -8.421 -17.887 1.00 91.75 92 ALA A CA 1
ATOM 727 C C . ALA A 1 92 ? 7.971 -9.847 -17.382 1.00 91.75 92 ALA A C 1
ATOM 729 O O . ALA A 1 92 ? 7.508 -10.214 -16.306 1.00 91.75 92 ALA A O 1
ATOM 730 N N . GLY A 1 93 ? 8.764 -10.635 -18.113 1.00 94.62 93 GLY A N 1
ATOM 731 C CA . GLY A 1 93 ? 9.189 -11.969 -17.692 1.00 94.62 93 GLY A CA 1
ATOM 732 C C . GLY A 1 93 ? 9.958 -11.930 -16.374 1.00 94.62 93 GLY A C 1
ATOM 733 O O . GLY A 1 93 ? 9.640 -12.687 -15.462 1.00 94.62 93 GLY A O 1
ATOM 734 N N . MET A 1 94 ? 10.905 -11.000 -16.230 1.00 90.94 94 MET A N 1
ATOM 735 C CA . MET A 1 94 ? 11.639 -10.800 -14.979 1.00 90.94 94 MET A CA 1
ATOM 736 C C . MET A 1 94 ? 10.709 -10.412 -13.823 1.00 90.94 94 MET A C 1
ATOM 738 O O . MET A 1 94 ? 10.823 -10.979 -12.739 1.00 90.94 94 MET A O 1
ATOM 742 N N . PHE A 1 95 ? 9.761 -9.500 -14.052 1.00 89.12 95 PHE A N 1
ATOM 743 C CA . PHE A 1 95 ? 8.764 -9.121 -13.048 1.00 89.12 95 PHE A CA 1
ATOM 744 C C . PHE A 1 95 ? 7.926 -10.327 -12.589 1.00 89.12 95 PHE A C 1
ATOM 746 O O . PHE A 1 95 ? 7.808 -10.569 -11.390 1.00 89.12 95 PHE A O 1
ATOM 753 N N . LEU A 1 96 ? 7.423 -11.133 -13.528 1.00 89.94 96 LEU A N 1
ATOM 754 C CA . LEU A 1 96 ? 6.630 -12.330 -13.222 1.00 89.94 96 LEU A CA 1
ATOM 755 C C . LEU A 1 96 ? 7.445 -13.419 -12.513 1.00 89.94 96 LEU A C 1
ATOM 757 O O . LEU A 1 96 ? 6.903 -14.143 -11.681 1.00 89.94 96 LEU A O 1
ATOM 761 N N . LEU A 1 97 ? 8.736 -13.558 -12.832 1.00 90.81 97 LEU A N 1
ATOM 762 C CA . LEU A 1 97 ? 9.629 -14.479 -12.124 1.00 90.81 97 LEU A CA 1
ATOM 763 C C . LEU A 1 97 ? 9.800 -14.067 -10.659 1.00 90.81 97 LEU A C 1
ATOM 765 O O . LEU A 1 97 ? 9.751 -14.929 -9.786 1.00 90.81 97 LEU A O 1
ATOM 769 N N . ILE A 1 98 ? 9.959 -12.767 -10.391 1.00 87.88 98 ILE A N 1
ATOM 770 C CA . ILE A 1 98 ? 10.058 -12.234 -9.024 1.00 87.88 98 ILE A CA 1
ATOM 771 C C . ILE A 1 98 ? 8.737 -12.438 -8.275 1.00 87.88 98 ILE A C 1
ATOM 773 O O . ILE A 1 98 ? 8.754 -12.896 -7.136 1.00 87.88 98 ILE A O 1
ATOM 777 N N . GLU A 1 99 ? 7.602 -12.155 -8.918 1.00 82.62 99 GLU A N 1
ATOM 778 C CA . GLU A 1 99 ? 6.274 -12.345 -8.324 1.00 82.62 99 GLU A CA 1
ATOM 779 C C . GLU A 1 99 ? 6.014 -13.818 -7.970 1.00 82.62 99 GLU A C 1
ATOM 781 O O . GLU A 1 99 ? 5.546 -14.126 -6.876 1.00 82.62 99 GLU A O 1
ATOM 786 N N . ARG A 1 100 ? 6.376 -14.749 -8.864 1.00 82.62 100 ARG A N 1
ATOM 787 C CA . ARG A 1 100 ? 6.220 -16.194 -8.629 1.00 82.62 100 ARG A CA 1
ATOM 788 C C . ARG A 1 100 ? 7.179 -16.770 -7.604 1.00 82.62 100 ARG A C 1
ATOM 790 O O . ARG A 1 100 ? 6.892 -17.833 -7.066 1.00 82.62 100 ARG A O 1
ATOM 797 N N . ALA A 1 101 ? 8.315 -16.126 -7.364 1.00 82.88 101 ALA A N 1
ATOM 798 C CA . ALA A 1 101 ? 9.304 -16.642 -6.433 1.00 82.88 101 ALA A CA 1
ATOM 799 C C . ALA A 1 101 ? 8.820 -16.622 -4.970 1.00 82.88 101 ALA A C 1
ATOM 801 O O . ALA A 1 101 ? 9.574 -17.104 -4.128 1.00 82.88 101 ALA A O 1
ATOM 802 N N . GLU A 1 102 ? 7.616 -16.083 -4.676 1.00 63.75 102 GLU A N 1
ATOM 803 C CA . GLU A 1 102 ? 7.016 -15.959 -3.331 1.00 63.75 102 GLU A CA 1
ATOM 804 C C . GLU A 1 102 ? 8.083 -15.672 -2.278 1.00 63.75 102 GLU A C 1
ATOM 806 O O . GLU A 1 102 ? 8.143 -16.292 -1.212 1.00 63.75 102 GLU A O 1
ATOM 811 N N . ILE A 1 103 ? 8.997 -14.754 -2.606 1.00 60.31 103 ILE A N 1
ATOM 812 C CA . ILE A 1 103 ? 10.006 -14.361 -1.644 1.00 60.31 103 ILE A CA 1
ATOM 813 C C . ILE A 1 103 ? 9.172 -13.805 -0.495 1.00 60.31 103 ILE A C 1
ATOM 815 O O . ILE A 1 103 ? 8.355 -12.910 -0.699 1.00 60.31 103 ILE A O 1
ATOM 819 N N . VAL A 1 104 ? 9.286 -14.404 0.691 1.00 57.06 104 VAL A N 1
ATOM 820 C CA . VAL A 1 104 ? 8.627 -13.907 1.902 1.00 57.06 104 VAL A CA 1
ATOM 821 C C . VAL A 1 104 ? 9.364 -12.625 2.267 1.00 57.06 104 VAL A C 1
ATOM 823 O O . VAL A 1 104 ? 10.223 -12.584 3.148 1.00 57.06 104 VAL A O 1
ATOM 826 N N . VAL A 1 105 ? 9.134 -11.590 1.465 1.00 55.75 105 VAL A N 1
ATOM 827 C CA . VAL A 1 105 ? 9.831 -10.331 1.555 1.00 55.75 105 VAL A CA 1
ATOM 828 C C . VAL A 1 105 ? 9.180 -9.574 2.703 1.00 55.75 105 VAL A C 1
ATOM 830 O O . VAL A 1 105 ? 7.997 -9.266 2.670 1.00 55.75 105 VAL A O 1
ATOM 833 N N . GLN A 1 106 ? 9.954 -9.253 3.738 1.00 57.81 106 GLN A N 1
ATOM 834 C CA . GLN A 1 106 ? 9.499 -8.381 4.830 1.00 57.81 106 GLN A CA 1
ATOM 835 C C . GLN A 1 106 ? 9.331 -6.909 4.396 1.00 57.81 106 GLN A C 1
ATOM 837 O O . GLN A 1 106 ? 8.909 -6.073 5.196 1.00 57.81 106 GLN A O 1
ATOM 842 N N . TRP A 1 107 ? 9.679 -6.571 3.151 1.00 56.69 107 TRP A N 1
ATOM 843 C CA . TRP A 1 107 ? 9.525 -5.235 2.581 1.00 56.69 107 TRP A CA 1
ATOM 844 C C . TRP A 1 107 ? 8.066 -5.045 2.145 1.00 56.69 107 TRP A C 1
ATOM 846 O O . TRP A 1 107 ? 7.483 -5.913 1.511 1.00 56.69 107 TRP A O 1
ATOM 856 N N . GLY A 1 108 ? 7.451 -3.928 2.539 1.00 62.50 108 GLY A N 1
ATOM 857 C CA . GLY A 1 108 ? 6.014 -3.715 2.363 1.00 62.50 108 GLY A CA 1
ATOM 858 C C . GLY A 1 108 ? 5.561 -3.639 0.901 1.00 62.50 108 GLY A C 1
ATOM 859 O O . GLY A 1 108 ? 6.107 -2.867 0.118 1.00 62.50 108 GLY A O 1
ATOM 860 N N . ASP A 1 109 ? 4.497 -4.375 0.576 1.00 72.25 109 ASP A N 1
ATOM 861 C CA . ASP A 1 109 ? 3.863 -4.381 -0.746 1.00 72.25 109 ASP A CA 1
ATOM 862 C C . ASP A 1 109 ? 2.917 -3.191 -0.982 1.00 72.25 109 ASP A C 1
ATOM 864 O O . ASP A 1 109 ? 2.253 -2.693 -0.061 1.00 72.25 109 ASP A O 1
ATOM 868 N N . LEU A 1 110 ? 2.729 -2.815 -2.256 1.00 71.69 110 LEU A N 1
ATOM 869 C CA . LEU A 1 110 ? 1.708 -1.835 -2.664 1.00 71.69 110 LEU A CA 1
ATOM 870 C C . LEU A 1 110 ? 0.287 -2.265 -2.250 1.00 71.69 110 LEU A C 1
ATOM 872 O O . LEU A 1 110 ? -0.554 -1.427 -1.910 1.00 71.69 110 LEU A O 1
ATOM 876 N N . THR A 1 111 ? 0.000 -3.569 -2.251 1.00 74.81 111 THR A N 1
ATOM 877 C CA . THR A 1 111 ? -1.302 -4.135 -1.855 1.00 74.81 111 THR A CA 1
ATOM 878 C C . THR A 1 111 ? -1.593 -3.905 -0.372 1.00 74.81 111 THR A C 1
ATOM 880 O O . THR A 1 111 ? -2.689 -3.459 -0.010 1.00 74.81 111 THR A O 1
ATOM 883 N N . SER A 1 112 ? -0.588 -4.114 0.476 1.00 75.31 112 SER A N 1
ATOM 884 C CA . SER A 1 112 ? -0.630 -3.836 1.911 1.00 75.31 112 SER A CA 1
ATOM 885 C C . SER A 1 112 ? -0.816 -2.339 2.185 1.00 75.31 112 SER A C 1
ATOM 887 O O . SER A 1 112 ? -1.661 -1.957 3.003 1.00 75.31 112 SER A O 1
ATOM 889 N N . GLY A 1 113 ? -0.128 -1.475 1.428 1.00 75.94 113 GLY A N 1
ATOM 890 C CA . GLY A 1 113 ? -0.317 -0.020 1.477 1.00 75.94 113 GLY A CA 1
ATOM 891 C C . GLY A 1 113 ? -1.751 0.414 1.139 1.00 75.94 113 GLY A C 1
ATOM 892 O O . GLY A 1 113 ? -2.348 1.229 1.855 1.00 75.94 113 GLY A O 1
ATOM 893 N N . MET A 1 114 ? -2.357 -0.182 0.105 1.00 78.12 114 MET A N 1
ATOM 894 C CA . MET A 1 114 ? -3.765 0.051 -0.254 1.00 78.12 114 MET A CA 1
ATOM 895 C C . MET A 1 114 ? -4.736 -0.380 0.841 1.00 78.12 114 MET A C 1
ATOM 897 O O . MET A 1 114 ? -5.672 0.362 1.159 1.00 78.12 114 MET A O 1
ATOM 901 N N . ALA A 1 115 ? -4.543 -1.572 1.407 1.00 82.69 115 ALA A N 1
ATOM 902 C CA . ALA A 1 115 ? -5.387 -2.081 2.482 1.00 82.69 115 ALA A CA 1
ATOM 903 C C . ALA A 1 115 ? -5.345 -1.144 3.699 1.00 82.69 115 ALA A C 1
ATOM 905 O O . ALA A 1 115 ? -6.397 -0.769 4.228 1.00 82.69 115 ALA A O 1
ATOM 906 N N . PHE A 1 116 ? -4.150 -0.675 4.067 1.00 83.25 116 PHE A N 1
ATOM 907 C CA . PHE A 1 116 ? -3.964 0.283 5.153 1.00 83.25 116 PHE A CA 1
ATOM 908 C C . PHE A 1 116 ? -4.653 1.628 4.876 1.00 83.25 116 PHE A C 1
ATOM 910 O O . PHE A 1 116 ? -5.378 2.137 5.733 1.00 83.25 116 PHE A O 1
ATOM 917 N N . GLN A 1 117 ? -4.509 2.199 3.673 1.00 82.69 117 GLN A N 1
ATOM 918 C CA . GLN A 1 117 ? -5.194 3.453 3.326 1.00 82.69 117 GLN A CA 1
ATOM 919 C C . GLN A 1 117 ? -6.718 3.311 3.320 1.00 82.69 117 GLN A C 1
ATOM 921 O O . GLN A 1 117 ? -7.420 4.221 3.773 1.00 82.69 117 GLN A O 1
ATOM 926 N N . ARG A 1 118 ? -7.247 2.173 2.855 1.00 85.88 118 ARG A N 1
ATOM 927 C CA . ARG A 1 118 ? -8.687 1.879 2.926 1.00 85.88 118 ARG A CA 1
ATOM 928 C C . ARG A 1 118 ? -9.163 1.805 4.375 1.00 85.88 118 ARG A C 1
ATOM 930 O O . ARG A 1 118 ? -10.163 2.443 4.696 1.00 85.88 118 ARG A O 1
ATOM 937 N N . ALA A 1 119 ? -8.434 1.101 5.242 1.00 89.69 119 ALA A N 1
ATOM 938 C CA . ALA A 1 119 ? -8.747 1.009 6.668 1.00 89.69 119 ALA A CA 1
ATOM 939 C C . ALA A 1 119 ? -8.708 2.387 7.345 1.00 89.69 119 ALA A C 1
ATOM 941 O O . ALA A 1 119 ? -9.678 2.787 7.985 1.00 89.69 119 ALA A O 1
ATOM 942 N N . ARG A 1 120 ? -7.649 3.172 7.118 1.00 87.62 120 ARG A N 1
ATOM 943 C CA . ARG A 1 120 ? -7.528 4.543 7.633 1.00 87.62 120 ARG A CA 1
ATOM 944 C C . ARG A 1 120 ? -8.685 5.430 7.174 1.00 87.62 120 ARG A C 1
ATOM 946 O O . ARG A 1 120 ? -9.279 6.131 7.987 1.00 87.62 120 ARG A O 1
ATOM 953 N N . LYS A 1 121 ? -9.026 5.401 5.882 1.00 86.12 121 LYS A N 1
ATOM 954 C CA . LYS A 1 121 ? -10.144 6.188 5.339 1.00 86.12 121 LYS A CA 1
ATOM 955 C C . LYS A 1 121 ? -11.485 5.740 5.923 1.00 86.12 121 LYS A C 1
ATOM 957 O O . LYS A 1 121 ? -12.346 6.587 6.143 1.00 86.12 121 LYS A O 1
ATOM 962 N N . ALA A 1 122 ? -11.658 4.445 6.186 1.00 88.00 122 ALA A N 1
ATOM 963 C CA . ALA A 1 122 ? -12.840 3.921 6.860 1.00 88.00 122 ALA A CA 1
ATOM 964 C C . ALA A 1 122 ? -12.930 4.421 8.310 1.00 88.00 122 ALA A C 1
ATOM 966 O O . ALA A 1 122 ? -13.982 4.916 8.697 1.00 88.00 122 ALA A O 1
ATOM 967 N N . ILE A 1 123 ? -11.833 4.386 9.073 1.00 88.94 123 ILE A N 1
ATOM 968 C CA . ILE A 1 123 ? -11.789 4.881 10.461 1.00 88.94 123 ILE A CA 1
ATOM 969 C C . ILE A 1 123 ? -12.071 6.390 10.518 1.00 88.94 123 ILE A C 1
ATOM 971 O O . ILE A 1 123 ? -12.951 6.812 11.257 1.00 88.94 123 ILE A O 1
ATOM 975 N N . LEU A 1 124 ? -11.419 7.199 9.673 1.00 88.19 124 LEU A N 1
ATOM 976 C CA . LEU A 1 124 ? -11.670 8.649 9.605 1.00 88.19 124 LEU A CA 1
ATOM 977 C C . LEU A 1 124 ? -13.103 8.987 9.169 1.00 88.19 124 LEU A C 1
ATOM 979 O O . LEU A 1 124 ? -13.632 10.045 9.504 1.00 88.19 124 LEU A O 1
ATOM 983 N N . ARG A 1 125 ? -13.732 8.118 8.370 1.00 85.19 125 ARG A N 1
ATOM 984 C CA . ARG A 1 125 ? -15.144 8.264 8.007 1.00 85.19 125 ARG A CA 1
ATOM 985 C C . ARG A 1 125 ? -16.048 7.948 9.197 1.00 85.19 125 ARG A C 1
ATOM 987 O O . ARG A 1 125 ? -17.000 8.689 9.401 1.00 85.19 125 ARG A O 1
ATOM 994 N N . LEU A 1 126 ? -15.731 6.900 9.959 1.00 82.06 126 LEU A N 1
ATOM 995 C CA . LEU A 1 126 ? -16.460 6.523 11.172 1.00 82.06 126 LEU A CA 1
ATOM 996 C C . LEU A 1 126 ? -16.363 7.601 12.257 1.00 82.06 126 LEU A C 1
ATOM 998 O O . LEU A 1 126 ? -17.356 7.867 12.915 1.00 82.06 126 LEU A O 1
ATOM 1002 N N . GLU A 1 127 ? -15.215 8.264 12.401 1.00 81.75 127 GLU A N 1
ATOM 1003 C CA . GLU A 1 127 ? -15.038 9.375 13.351 1.00 81.75 127 GLU A CA 1
ATOM 1004 C C . GLU A 1 127 ? -15.955 10.572 13.039 1.00 81.75 127 GLU A C 1
ATOM 1006 O O . GLU A 1 127 ? -16.450 11.242 13.940 1.00 81.75 127 GLU A O 1
ATOM 1011 N N . LYS A 1 128 ? -16.221 10.831 11.753 1.00 78.56 128 LYS A N 1
ATOM 1012 C CA . LYS A 1 128 ? -17.133 11.902 11.315 1.00 78.56 128 LYS A CA 1
ATOM 1013 C C . LYS A 1 128 ? -18.607 11.511 11.381 1.00 78.56 128 LYS A C 1
ATOM 1015 O O . LYS A 1 128 ? -19.473 12.383 11.297 1.00 78.56 128 LYS A O 1
ATOM 1020 N N . GLU A 1 129 ? -18.907 10.220 11.440 1.00 75.00 129 GLU A N 1
ATOM 1021 C CA . GLU A 1 129 ? -20.274 9.718 11.443 1.00 75.00 129 GLU A CA 1
ATOM 1022 C C . GLU A 1 129 ? -20.856 9.895 12.851 1.00 75.00 129 GLU A C 1
ATOM 1024 O O . GLU A 1 129 ? -20.350 9.333 13.819 1.00 75.00 129 GLU A O 1
ATOM 1029 N N . ARG A 1 130 ? -21.910 10.713 12.993 1.00 62.75 130 ARG A N 1
ATOM 1030 C CA . ARG A 1 130 ? -22.571 10.878 14.295 1.00 62.75 130 ARG A CA 1
ATOM 1031 C C . ARG A 1 130 ? -23.166 9.543 14.725 1.00 62.75 130 ARG A C 1
ATOM 1033 O O . ARG A 1 130 ? -23.888 8.904 13.958 1.00 62.75 130 ARG A O 1
ATOM 1040 N N . TYR A 1 131 ? -22.893 9.159 15.967 1.00 63.78 131 TYR A N 1
ATOM 1041 C CA . TYR A 1 131 ? -23.524 8.008 16.593 1.00 63.78 131 TYR A CA 1
ATOM 1042 C C . TYR A 1 131 ? -25.050 8.141 16.502 1.00 63.78 131 TYR A C 1
ATOM 1044 O O . TYR A 1 131 ? -25.614 9.153 16.919 1.00 63.78 131 TYR A O 1
ATOM 1052 N N . HIS A 1 132 ? -25.720 7.138 15.926 1.00 65.44 132 HIS A N 1
ATOM 1053 C CA . HIS A 1 132 ? -27.177 7.109 15.842 1.00 65.44 132 HIS A CA 1
ATOM 1054 C C . HIS A 1 132 ? -27.711 6.003 16.761 1.00 65.44 132 HIS A C 1
ATOM 1056 O O . HIS A 1 132 ? -27.336 4.844 16.570 1.00 65.44 132 HIS A O 1
ATOM 1062 N N . PRO A 1 133 ? -28.656 6.294 17.677 1.00 56.97 133 PRO A N 1
ATOM 1063 C CA . PRO A 1 133 ? -29.186 5.312 18.635 1.00 56.97 133 PRO A CA 1
ATOM 1064 C C . PRO A 1 133 ? -29.846 4.072 18.004 1.00 56.97 133 PRO A C 1
ATOM 1066 O O . PRO A 1 133 ? -29.964 3.039 18.650 1.00 56.97 133 PRO A O 1
ATOM 1069 N N . LYS A 1 134 ? -30.237 4.121 16.721 1.00 68.00 134 LYS A N 1
ATOM 1070 C CA . LYS A 1 134 ? -30.788 2.965 15.990 1.00 68.00 134 LYS A CA 1
ATOM 1071 C C . LYS A 1 134 ? -29.717 1.996 15.470 1.00 68.00 134 LYS A C 1
ATOM 1073 O O . LYS A 1 134 ? -30.062 0.924 14.982 1.00 68.00 134 LYS A O 1
ATOM 1078 N N . ASN A 1 135 ? -28.437 2.361 15.537 1.00 61.56 135 ASN A N 1
ATOM 1079 C CA . ASN A 1 135 ? -27.323 1.610 14.957 1.00 61.56 135 ASN A CA 1
ATOM 1080 C C . ASN A 1 135 ? -26.325 1.197 16.050 1.00 61.56 135 ASN A C 1
ATOM 1082 O O . ASN A 1 135 ? -25.152 1.566 16.011 1.00 61.56 135 ASN A O 1
ATOM 1086 N N . TRP A 1 136 ? -26.813 0.446 17.042 1.00 60.31 136 TRP A N 1
ATOM 1087 C CA . TRP A 1 136 ? -25.995 -0.077 18.136 1.00 60.31 136 TRP A CA 1
ATOM 1088 C C . TRP A 1 136 ? -24.928 -1.058 17.620 1.00 60.31 136 TRP A C 1
ATOM 1090 O O . TRP A 1 136 ? -25.235 -2.007 16.892 1.00 60.31 136 TRP A O 1
ATOM 1100 N N . ARG A 1 137 ? -23.661 -0.823 17.991 1.00 63.75 137 ARG A N 1
ATOM 1101 C CA . ARG A 1 137 ? -22.492 -1.640 17.615 1.00 63.75 137 ARG A CA 1
ATOM 1102 C C . ARG A 1 137 ? -21.639 -1.919 18.859 1.00 63.75 137 ARG A C 1
ATOM 1104 O O . ARG A 1 137 ? -20.762 -1.114 19.164 1.00 63.75 137 ARG A O 1
ATOM 1111 N N . PRO A 1 138 ? -21.889 -3.017 19.593 1.00 59.88 138 PRO A N 1
ATOM 1112 C CA . PRO A 1 138 ? -21.132 -3.314 20.803 1.00 59.88 138 PRO A CA 1
ATOM 1113 C C . PRO A 1 138 ? -19.672 -3.650 20.469 1.00 59.88 138 PRO A C 1
ATOM 1115 O O . PRO A 1 138 ? -19.401 -4.548 19.667 1.00 59.88 138 PRO A O 1
ATOM 1118 N N . SER A 1 139 ? -18.738 -2.949 21.114 1.00 61.38 139 SER A N 1
ATOM 1119 C CA . SER A 1 139 ? -17.303 -3.244 21.078 1.00 61.38 139 SER A CA 1
ATOM 1120 C C . SER A 1 139 ? -16.943 -4.053 22.319 1.00 61.38 139 SER A C 1
ATOM 1122 O O . SER A 1 139 ? -16.946 -3.535 23.431 1.00 61.38 139 SER A O 1
ATOM 1124 N N . ILE A 1 140 ? -16.679 -5.345 22.137 1.00 63.06 140 ILE A N 1
ATOM 1125 C CA . ILE A 1 140 ? -16.386 -6.264 23.242 1.00 63.06 140 ILE A CA 1
ATOM 1126 C C . ILE A 1 140 ? -14.876 -6.261 23.491 1.00 63.06 140 ILE A C 1
ATOM 1128 O O . ILE A 1 140 ? -14.109 -6.606 22.590 1.00 63.06 140 ILE A O 1
ATOM 1132 N N . LEU A 1 141 ? -14.453 -5.916 24.710 1.00 57.03 141 LEU A N 1
ATOM 1133 C CA . LEU A 1 141 ? -13.073 -6.073 25.164 1.00 57.03 141 LEU A CA 1
ATOM 1134 C C . LEU A 1 141 ? -12.992 -7.305 26.077 1.00 57.03 141 LEU A C 1
ATOM 1136 O O . LEU A 1 141 ? -13.267 -7.245 27.273 1.00 57.03 141 LEU A O 1
ATOM 1140 N N . ALA A 1 142 ? -12.634 -8.451 25.500 1.00 57.22 142 ALA A N 1
ATOM 1141 C CA . ALA A 1 142 ? -12.413 -9.673 26.267 1.00 57.22 142 ALA A CA 1
ATOM 1142 C C . ALA A 1 142 ? -10.991 -9.669 26.844 1.00 57.22 142 ALA A C 1
ATOM 1144 O O . ALA A 1 142 ? -10.016 -9.764 26.094 1.00 57.22 142 ALA A O 1
ATOM 1145 N N . LEU A 1 143 ? -10.866 -9.558 28.167 1.00 49.53 143 LEU A N 1
ATOM 1146 C CA . LEU A 1 143 ? -9.584 -9.688 28.850 1.00 49.53 143 LEU A CA 1
ATOM 1147 C C . LEU A 1 143 ? -9.365 -11.153 29.221 1.00 49.53 143 LEU A C 1
ATOM 1149 O O . LEU A 1 143 ? -9.784 -11.618 30.274 1.00 49.53 143 LEU A O 1
ATOM 1153 N N . SER A 1 144 ? -8.701 -11.888 28.333 1.00 49.62 144 SER A N 1
ATOM 1154 C CA . SER A 1 144 ? -8.188 -13.218 28.659 1.00 49.62 144 SER A CA 1
ATOM 1155 C C . SER A 1 144 ? -6.848 -13.085 29.377 1.00 49.62 144 SER A C 1
ATOM 1157 O O . SER A 1 144 ? -5.989 -12.299 28.967 1.00 49.62 144 SER A O 1
ATOM 1159 N N . GLY A 1 145 ? -6.637 -13.899 30.413 1.00 47.72 145 GLY A N 1
ATOM 1160 C CA . GLY A 1 145 ? -5.311 -14.106 30.995 1.00 47.72 145 GLY A CA 1
ATOM 1161 C C . GLY A 1 145 ? -4.309 -14.669 29.974 1.00 47.72 145 GLY A C 1
ATOM 1162 O O . GLY A 1 145 ? -4.653 -14.958 28.827 1.00 47.72 145 GLY A O 1
ATOM 1163 N N . ASN A 1 146 ? -3.047 -14.826 30.394 1.00 43.44 146 ASN A N 1
ATOM 1164 C CA . ASN A 1 146 ? -1.947 -15.286 29.537 1.00 43.44 146 ASN A CA 1
ATOM 1165 C C . ASN A 1 146 ? -2.327 -16.563 28.742 1.00 43.44 146 ASN A C 1
ATOM 1167 O O . ASN A 1 146 ? -2.468 -17.620 29.361 1.00 43.44 146 ASN A O 1
ATOM 1171 N N . PRO A 1 147 ? -2.407 -16.506 27.396 1.00 46.72 147 PRO A N 1
ATOM 1172 C CA . PRO A 1 147 ? -2.865 -17.619 26.556 1.00 46.72 147 PRO A CA 1
ATOM 1173 C C . PRO A 1 147 ? -1.905 -18.818 26.541 1.00 46.72 147 PRO A C 1
ATOM 1175 O O . PRO A 1 147 ? -2.225 -19.857 25.974 1.00 46.72 147 PRO A O 1
ATOM 1178 N N . LYS A 1 148 ? -0.709 -18.686 27.134 1.00 44.94 148 LYS A N 1
ATOM 1179 C CA . LYS A 1 148 ? 0.271 -19.776 27.260 1.00 44.94 148 LYS A CA 1
ATOM 1180 C C . LYS A 1 148 ? 0.132 -20.589 28.548 1.00 44.94 148 LYS A C 1
ATOM 1182 O O . LYS A 1 148 ? 0.892 -21.538 28.730 1.00 44.94 148 LYS A O 1
ATOM 1187 N N . LYS A 1 149 ? -0.772 -20.227 29.465 1.00 43.19 149 LYS A N 1
ATOM 1188 C CA . LYS A 1 149 ? -1.036 -21.065 30.641 1.00 43.19 149 LYS A CA 1
ATOM 1189 C C . LYS A 1 149 ? -1.916 -22.247 30.213 1.00 43.19 149 LYS A C 1
ATOM 1191 O O . LYS A 1 149 ? -2.975 -22.002 29.644 1.00 43.19 149 LYS A O 1
ATOM 1196 N N . PRO A 1 150 ? -1.512 -23.506 30.471 1.00 39.91 150 PRO A N 1
ATOM 1197 C CA . PRO A 1 150 ? -2.392 -24.647 30.264 1.00 39.91 150 PRO A CA 1
ATOM 1198 C C . PRO A 1 150 ? -3.662 -24.441 31.090 1.00 39.91 150 PRO A C 1
ATOM 1200 O O . PRO A 1 150 ? -3.586 -24.263 32.307 1.00 39.91 150 PRO A O 1
ATOM 1203 N N . HIS A 1 151 ? -4.816 -24.418 30.428 1.00 45.28 151 HIS A N 1
ATOM 1204 C CA . HIS A 1 151 ? -6.095 -24.387 31.122 1.00 45.28 151 HIS A CA 1
ATOM 1205 C C . HIS A 1 151 ? -6.257 -25.682 31.931 1.00 45.28 151 HIS A C 1
ATOM 1207 O O . HIS A 1 151 ? -5.914 -26.756 31.426 1.00 45.28 151 HIS A O 1
ATOM 1213 N N . PRO A 1 152 ? -6.766 -25.619 33.174 1.00 37.81 152 PRO A N 1
ATOM 1214 C CA . PRO A 1 152 ? -7.163 -26.822 33.890 1.00 37.81 152 PRO A CA 1
ATOM 1215 C C . PRO A 1 152 ? -8.210 -27.585 33.055 1.00 37.81 152 PRO A C 1
ATOM 1217 O O . PRO A 1 152 ? -9.059 -26.953 32.413 1.00 37.81 152 PRO A O 1
ATOM 1220 N N . PRO A 1 153 ? -8.156 -28.930 33.020 1.00 31.84 153 PRO A N 1
ATOM 1221 C CA . PRO A 1 153 ? -9.059 -29.737 32.207 1.00 31.84 153 PRO A CA 1
ATOM 1222 C C . PRO A 1 153 ? -10.502 -29.504 32.674 1.00 31.84 153 PRO A C 1
ATOM 1224 O O . PRO A 1 153 ? -10.896 -29.958 33.743 1.00 31.84 153 PRO A O 1
ATOM 1227 N N . GLY A 1 154 ? -11.269 -28.733 31.898 1.00 43.16 154 GLY A N 1
ATOM 1228 C CA . GLY A 1 154 ? -12.661 -28.382 32.206 1.00 43.16 154 GLY A CA 1
ATOM 1229 C C . GLY A 1 154 ? -13.101 -26.981 31.767 1.00 43.16 154 GLY A C 1
ATOM 1230 O O . GLY A 1 154 ? -14.298 -26.757 31.612 1.00 43.16 154 GLY A O 1
ATOM 1231 N N . GLN A 1 155 ? -12.172 -26.051 31.510 1.00 40.38 155 GLN A N 1
ATOM 1232 C CA . GLN A 1 155 ? -12.495 -24.710 30.996 1.00 40.38 155 GLN A CA 1
ATOM 1233 C C . GLN A 1 155 ? -12.114 -24.595 29.520 1.00 40.38 155 GLN A C 1
ATOM 1235 O O . GLN A 1 155 ? -10.967 -24.352 29.148 1.00 40.38 155 GLN A O 1
ATOM 1240 N N . LEU A 1 156 ? -13.105 -24.836 28.666 1.00 34.34 156 LEU A N 1
ATOM 1241 C CA . LEU A 1 156 ? -12.992 -24.712 27.221 1.00 34.34 156 LEU A CA 1
AT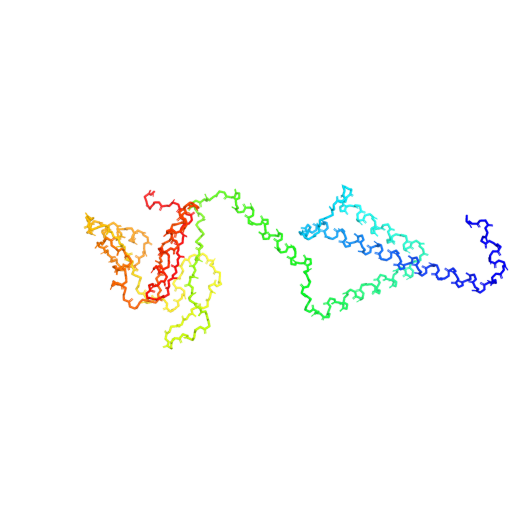OM 1242 C C . LEU A 1 156 ? -13.018 -23.221 26.843 1.00 34.34 156 LEU A C 1
ATOM 1244 O O . LEU A 1 156 ? -14.087 -22.628 26.702 1.00 34.34 156 LEU A O 1
ATOM 1248 N N . CYS A 1 157 ? -11.847 -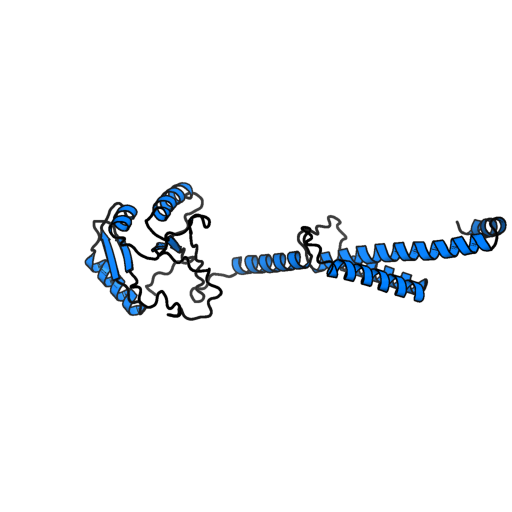22.605 26.674 1.00 36.84 157 CYS A N 1
ATOM 1249 C CA . CYS A 1 157 ? -11.750 -21.278 26.072 1.00 36.84 157 CYS A CA 1
ATOM 1250 C C . CYS A 1 157 ? -12.285 -21.321 24.639 1.00 36.84 157 CYS A C 1
ATOM 1252 O O .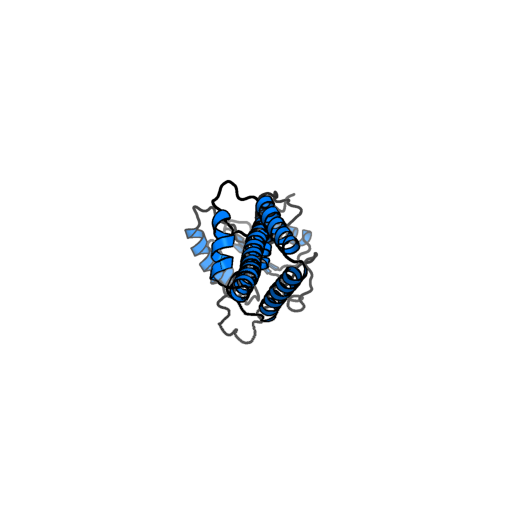 CYS A 1 157 ? -11.750 -22.011 23.768 1.00 36.84 157 CYS A O 1
ATOM 1254 N N . LEU A 1 158 ? -13.371 -20.589 24.397 1.00 39.59 158 LEU A N 1
ATOM 1255 C CA . LEU A 1 158 ? -13.985 -20.518 23.081 1.00 39.59 158 LEU A CA 1
ATOM 1256 C C . LEU A 1 158 ? -13.087 -19.765 22.089 1.00 39.59 158 LEU A C 1
ATOM 1258 O O . LEU A 1 158 ? -12.599 -18.675 22.398 1.00 39.59 158 LEU A O 1
ATOM 1262 N N . PRO A 1 159 ? -12.927 -20.286 20.860 1.00 35.69 159 PRO A N 1
ATOM 1263 C CA . PRO A 1 159 ? -12.324 -19.537 19.776 1.00 35.69 159 PRO A CA 1
ATOM 1264 C C . PRO A 1 159 ? -13.205 -18.333 19.419 1.00 35.69 159 PRO A C 1
ATOM 1266 O O . PRO A 1 159 ? -14.409 -18.441 19.191 1.00 35.69 159 PRO A O 1
ATOM 1269 N N . VAL A 1 160 ? -12.543 -17.180 19.381 1.00 38.47 160 VAL A N 1
ATOM 1270 C CA . VAL A 1 160 ? -12.983 -15.860 18.919 1.00 38.47 160 VAL A CA 1
ATOM 1271 C C . VAL A 1 160 ? -14.084 -15.917 17.847 1.00 38.47 160 VAL A C 1
ATOM 1273 O O . VAL A 1 160 ? -13.913 -16.462 16.755 1.00 38.47 160 VAL A O 1
ATOM 1276 N N . ILE A 1 161 ? -15.213 -15.281 18.167 1.00 35.28 161 ILE A N 1
ATOM 1277 C CA . ILE A 1 161 ? -16.425 -15.155 17.351 1.00 35.28 161 ILE A CA 1
ATOM 1278 C C . ILE A 1 161 ? -16.099 -14.515 15.990 1.00 35.28 161 ILE A C 1
ATOM 1280 O O . ILE A 1 161 ? -15.872 -13.308 15.881 1.00 35.28 161 ILE A O 1
ATOM 1284 N N . ARG A 1 162 ? -16.143 -15.308 14.911 1.00 29.69 162 ARG A N 1
ATOM 1285 C CA . ARG A 1 162 ? -16.228 -14.795 13.536 1.00 29.69 162 ARG A CA 1
ATOM 1286 C C . ARG A 1 162 ? -17.686 -14.453 13.200 1.00 29.69 162 ARG A C 1
ATOM 1288 O O . ARG A 1 162 ? -18.491 -15.341 12.956 1.00 29.69 162 ARG A O 1
ATOM 1295 N N . ARG A 1 163 ? -17.935 -13.142 13.073 1.00 27.81 163 ARG A N 1
ATOM 1296 C CA . ARG A 1 163 ? -19.078 -12.440 12.439 1.00 27.81 163 ARG A CA 1
ATOM 1297 C C . ARG A 1 163 ? -20.455 -12.535 13.125 1.00 27.81 163 ARG A C 1
ATOM 1299 O O . ARG A 1 163 ? -21.083 -13.586 13.083 1.00 27.81 163 ARG A O 1
ATOM 1306 N N . PRO A 1 164 ? -21.038 -11.403 13.566 1.00 34.19 164 PRO A N 1
ATOM 1307 C CA . PRO A 1 164 ? -22.468 -11.316 13.803 1.00 34.19 164 PRO A CA 1
ATOM 1308 C C . PRO A 1 164 ? -23.157 -10.790 12.534 1.00 34.19 164 PRO A C 1
ATOM 1310 O O . PRO A 1 164 ? -22.976 -9.639 12.137 1.00 34.19 164 PRO A O 1
ATOM 1313 N N . ARG A 1 165 ? -23.983 -11.616 11.890 1.00 29.14 165 ARG A N 1
ATOM 1314 C CA . ARG A 1 165 ? -25.142 -11.095 11.157 1.00 29.14 165 ARG A CA 1
ATOM 1315 C C . ARG A 1 165 ? -26.355 -11.334 12.038 1.00 29.14 165 ARG A C 1
ATOM 1317 O O . ARG A 1 165 ? -26.704 -12.477 12.278 1.00 29.14 165 ARG A O 1
ATOM 1324 N N . HIS A 1 166 ? -26.901 -10.216 12.509 1.00 34.16 166 HIS A N 1
ATOM 1325 C CA . HIS A 1 166 ? -28.281 -9.941 12.907 1.00 34.16 166 HIS A CA 1
ATOM 1326 C C . HIS A 1 166 ? -29.028 -11.032 13.682 1.00 34.16 166 HIS A C 1
ATOM 1328 O O . HIS A 1 166 ? -29.273 -12.114 13.158 1.00 34.16 166 HIS A O 1
ATOM 1334 N N . ARG A 1 167 ? -29.540 -10.629 14.859 1.00 32.00 167 ARG A N 1
ATOM 1335 C CA . ARG A 1 167 ? -30.302 -11.417 15.846 1.00 32.00 167 ARG A CA 1
ATOM 1336 C C . ARG A 1 167 ? -29.344 -12.120 16.808 1.00 32.00 167 ARG A C 1
ATOM 1338 O O . ARG A 1 167 ? -28.651 -13.023 16.379 1.00 32.00 167 ARG A O 1
ATOM 1345 N N . ILE A 1 168 ? -29.281 -11.683 18.075 1.00 42.31 168 ILE A N 1
ATOM 1346 C CA . ILE A 1 168 ? -28.564 -12.392 19.153 1.00 42.31 168 ILE A CA 1
ATOM 1347 C C . ILE A 1 168 ? -29.172 -13.793 19.207 1.00 42.31 168 ILE A C 1
ATOM 1349 O O . ILE A 1 168 ? -30.326 -13.915 19.632 1.00 42.31 168 ILE A O 1
ATOM 1353 N N . PRO A 1 169 ? -28.500 -14.844 18.716 1.00 38.16 169 PRO A N 1
ATOM 1354 C CA . PRO A 1 169 ? -29.174 -16.103 18.561 1.00 38.16 169 PRO A CA 1
ATOM 1355 C C . PRO A 1 169 ? -28.657 -17.061 19.628 1.00 38.16 169 PRO A C 1
ATOM 1357 O O . PRO A 1 169 ? -27.472 -17.115 19.959 1.00 38.16 169 PRO A O 1
ATOM 1360 N N . ARG A 1 170 ? -29.583 -17.858 20.153 1.00 37.53 170 ARG A N 1
ATOM 1361 C CA . ARG A 1 170 ? -29.333 -19.055 20.963 1.00 37.53 170 ARG A CA 1
ATOM 1362 C C . ARG A 1 170 ? -28.609 -20.148 20.145 1.00 37.53 170 ARG A C 1
ATOM 1364 O O . ARG A 1 170 ? -29.042 -21.300 20.119 1.00 37.53 170 ARG A O 1
ATOM 1371 N N . THR A 1 171 ? -27.562 -19.785 19.406 1.00 42.84 171 THR A N 1
ATOM 1372 C CA . THR A 1 171 ? -26.854 -20.642 18.443 1.00 42.84 171 THR A CA 1
ATOM 1373 C C . THR A 1 171 ? -25.687 -21.371 19.086 1.00 42.84 171 THR A C 1
ATOM 1375 O O . THR A 1 171 ? -25.325 -22.442 18.618 1.00 42.84 171 THR A O 1
ATOM 1378 N N . ASN A 1 172 ? -25.117 -20.851 20.176 1.00 48.78 172 ASN A N 1
ATOM 1379 C CA . ASN A 1 172 ? -24.050 -21.572 20.854 1.00 48.78 172 ASN A CA 1
ATOM 1380 C C . ASN A 1 172 ? -24.648 -22.673 21.746 1.00 48.78 172 ASN A C 1
ATOM 1382 O O . ASN A 1 172 ? -25.264 -22.387 22.773 1.00 48.78 172 ASN A O 1
ATOM 1386 N N . GLN A 1 173 ? -24.498 -23.929 21.322 1.00 52.38 173 GLN A N 1
ATOM 1387 C CA . GLN A 1 173 ? -25.054 -25.111 21.991 1.00 52.38 173 GLN A CA 1
ATOM 1388 C C . GLN A 1 173 ? -24.525 -25.264 23.427 1.00 52.38 173 GLN A C 1
ATOM 1390 O O . GLN A 1 173 ? -25.235 -25.773 24.281 1.00 52.38 173 GLN A O 1
ATOM 1395 N N . GLN A 1 174 ? -23.334 -24.727 23.711 1.00 55.00 174 GLN A N 1
ATOM 1396 C CA . GLN A 1 174 ? -22.697 -24.771 25.032 1.00 55.00 174 GLN A CA 1
ATOM 1397 C C . GLN A 1 174 ? -23.327 -23.828 26.073 1.00 55.00 174 GLN A C 1
ATOM 1399 O O . GLN A 1 174 ? -23.136 -24.033 27.262 1.00 55.00 174 GLN A O 1
ATOM 1404 N N . TRP A 1 175 ? -24.072 -22.801 25.647 1.00 55.22 175 TRP A N 1
ATOM 1405 C CA . TRP A 1 175 ? -24.592 -21.737 26.528 1.00 55.22 175 TRP A CA 1
ATOM 1406 C C . TRP A 1 175 ? -26.116 -21.759 26.631 1.00 55.22 175 TRP A C 1
ATOM 1408 O O . TRP A 1 175 ? -26.715 -20.916 27.296 1.00 55.22 175 TRP A O 1
ATOM 1418 N N . ARG A 1 176 ? -26.759 -22.690 25.917 1.00 55.28 176 ARG A N 1
ATOM 1419 C CA . ARG A 1 176 ? -28.216 -22.754 25.763 1.00 55.28 176 ARG A CA 1
ATOM 1420 C C . ARG A 1 176 ? -28.932 -22.999 27.093 1.00 55.28 176 ARG A C 1
ATOM 1422 O O . ARG A 1 176 ? -30.028 -22.466 27.272 1.00 55.28 176 ARG A O 1
ATOM 1429 N N . ASP A 1 177 ? -28.277 -23.726 27.993 1.00 60.47 177 ASP A N 1
ATOM 1430 C CA . ASP A 1 177 ? -28.813 -24.147 29.289 1.00 60.47 177 ASP A CA 1
ATOM 1431 C C . ASP A 1 177 ? -28.118 -23.451 30.474 1.00 60.47 177 ASP A C 1
ATOM 1433 O O . ASP A 1 177 ? -28.396 -23.762 31.629 1.00 60.47 177 ASP A O 1
ATOM 1437 N N . CYS A 1 178 ? -27.229 -22.484 30.213 1.00 62.22 178 CYS A N 1
ATOM 1438 C CA . CYS A 1 178 ? -26.588 -21.705 31.269 1.00 62.22 178 CYS A CA 1
ATOM 1439 C C . CYS A 1 178 ? -27.537 -20.594 31.754 1.00 62.22 178 CYS A C 1
ATOM 1441 O O . CYS A 1 178 ? -27.908 -19.728 30.952 1.00 62.22 178 CYS A O 1
ATOM 1443 N N . PRO A 1 179 ? -27.927 -20.568 33.043 1.00 66.12 179 PRO A N 1
ATOM 1444 C CA . PRO A 1 179 ? -28.739 -19.484 33.581 1.00 66.12 179 PRO A CA 1
ATOM 1445 C C . PRO A 1 179 ? -27.936 -18.178 33.568 1.00 66.12 179 PRO A C 1
ATOM 1447 O O . PRO A 1 179 ? -26.798 -18.119 34.035 1.00 66.12 179 PRO A O 1
ATOM 1450 N N . LEU A 1 180 ? -28.524 -17.118 33.011 1.00 71.62 180 LEU A N 1
ATOM 1451 C CA . LEU A 1 180 ? -27.948 -15.778 33.075 1.00 71.62 180 LEU A CA 1
ATOM 1452 C C . LEU A 1 180 ? -28.192 -15.226 34.481 1.00 71.62 180 LEU A C 1
ATOM 1454 O O . LEU A 1 180 ? -29.336 -15.177 34.917 1.00 71.62 180 LEU A O 1
ATOM 1458 N N . ARG A 1 181 ? -27.150 -14.787 35.186 1.00 73.69 181 ARG A N 1
ATOM 1459 C CA . ARG A 1 181 ? -27.284 -14.162 36.509 1.00 73.69 181 ARG A CA 1
ATOM 1460 C C . ARG A 1 181 ? -26.768 -12.732 36.452 1.00 73.69 181 ARG A C 1
ATOM 1462 O O . ARG A 1 181 ? -25.656 -12.497 35.987 1.00 73.69 181 ARG A O 1
ATOM 1469 N N . ILE A 1 182 ? -27.579 -11.781 36.904 1.00 76.56 182 ILE A N 1
ATOM 1470 C CA . ILE A 1 182 ? -27.252 -10.355 36.912 1.00 76.56 182 ILE A CA 1
ATOM 1471 C C . ILE A 1 182 ? -27.016 -9.935 38.358 1.00 76.56 182 ILE A C 1
ATOM 1473 O O . ILE A 1 182 ? -27.924 -9.965 39.188 1.00 76.56 182 ILE A O 1
ATOM 1477 N N . LEU A 1 183 ? -25.776 -9.553 38.647 1.00 75.31 183 LEU A N 1
ATOM 1478 C CA . LEU A 1 183 ? -25.347 -9.045 39.944 1.00 75.31 183 LEU A CA 1
ATOM 1479 C C . LEU A 1 183 ? -25.358 -7.517 39.885 1.00 75.31 183 LEU A C 1
ATOM 1481 O O . LEU A 1 183 ? -24.635 -6.933 39.077 1.00 75.31 183 LEU A O 1
ATOM 1485 N N . ARG A 1 184 ? -26.160 -6.866 40.732 1.00 77.69 184 ARG A N 1
ATOM 1486 C CA . ARG A 1 184 ? -26.174 -5.401 40.854 1.00 77.69 184 ARG A CA 1
ATOM 1487 C C . ARG A 1 184 ? -25.789 -5.001 42.268 1.00 77.69 184 ARG A C 1
ATOM 1489 O O . ARG A 1 184 ? -26.463 -5.362 43.228 1.00 77.69 184 ARG A O 1
ATOM 1496 N N . THR A 1 185 ? -24.709 -4.243 42.395 1.00 76.38 185 THR A N 1
ATOM 1497 C CA . THR A 1 185 ? -24.305 -3.638 43.668 1.00 76.38 185 THR A CA 1
ATOM 1498 C C . THR A 1 185 ? -25.051 -2.328 43.862 1.00 76.38 185 THR A C 1
ATOM 1500 O O . THR A 1 185 ? -25.124 -1.520 42.934 1.00 76.38 185 THR A O 1
ATOM 1503 N N . VAL A 1 186 ? -25.596 -2.114 45.053 1.00 78.69 186 VAL A N 1
ATOM 1504 C CA . VAL A 1 186 ? -26.382 -0.924 45.389 1.00 78.69 186 VAL A CA 1
ATOM 1505 C C . VAL A 1 186 ? -25.891 -0.388 46.741 1.00 78.69 186 VAL A C 1
ATOM 1507 O O . VAL A 1 186 ? -25.479 -1.189 47.584 1.00 78.69 186 VAL A O 1
ATOM 1510 N N . PRO A 1 187 ? -25.874 0.939 46.975 1.00 78.12 187 PRO A N 1
ATOM 1511 C CA . PRO A 1 187 ? -25.526 1.489 48.283 1.00 78.12 187 PRO A CA 1
ATOM 1512 C C . PRO A 1 187 ? -26.387 0.893 49.413 1.00 78.12 187 PRO A C 1
ATOM 1514 O O . PRO A 1 187 ? -27.559 0.587 49.196 1.00 78.12 187 PRO A O 1
ATOM 1517 N N . PRO A 1 188 ? -25.850 0.773 50.641 1.00 75.94 188 PRO A N 1
ATOM 1518 C CA . PRO A 1 188 ? -26.495 0.050 51.744 1.00 75.94 188 PRO A CA 1
ATOM 1519 C C . PRO A 1 188 ? -27.825 0.660 52.212 1.00 75.94 188 PRO A C 1
ATOM 1521 O O . PRO A 1 188 ? -28.614 -0.022 52.852 1.00 75.94 188 PRO A O 1
ATOM 1524 N N . LYS A 1 189 ? -28.082 1.938 51.897 1.00 75.19 189 LYS A N 1
ATOM 1525 C CA . LYS A 1 189 ? -29.329 2.650 52.231 1.00 75.19 189 LYS A CA 1
ATOM 1526 C C . LYS A 1 189 ? -30.413 2.545 51.155 1.00 75.19 189 LYS A C 1
ATOM 1528 O O . LYS A 1 189 ? -31.458 3.173 51.295 1.00 75.19 189 LYS A O 1
ATOM 1533 N N . ALA A 1 190 ? -30.149 1.850 50.056 1.00 77.00 190 ALA A N 1
ATOM 1534 C CA . ALA A 1 190 ? -31.118 1.737 48.982 1.00 77.00 190 ALA A CA 1
ATOM 1535 C C . ALA A 1 190 ? -32.163 0.663 49.269 1.00 77.00 190 ALA A C 1
ATOM 1537 O O . ALA A 1 190 ? -31.873 -0.366 49.877 1.00 77.00 190 ALA A O 1
ATOM 1538 N N . ASP A 1 191 ? -33.362 0.897 48.750 1.00 82.44 191 ASP A N 1
ATOM 1539 C CA . ASP A 1 191 ? -34.445 -0.071 48.772 1.00 82.44 191 ASP A CA 1
ATOM 1540 C C . ASP A 1 191 ? -34.161 -1.210 47.778 1.00 82.44 191 ASP A C 1
ATOM 1542 O O . ASP A 1 191 ? -34.275 -1.065 46.556 1.00 82.44 191 ASP A O 1
ATOM 1546 N N . VAL A 1 192 ? -33.740 -2.349 48.324 1.00 81.62 192 VAL A N 1
ATOM 1547 C CA . VAL A 1 192 ? -33.372 -3.550 47.568 1.00 81.62 192 VAL A CA 1
ATOM 1548 C C . VAL A 1 192 ? -34.584 -4.142 46.843 1.00 81.62 192 VAL A C 1
ATOM 1550 O O . VAL A 1 192 ? -34.435 -4.672 45.738 1.00 81.62 192 VAL A O 1
ATOM 1553 N N . GLU A 1 193 ? -35.778 -4.043 47.427 1.00 83.00 193 GLU A N 1
ATOM 1554 C CA . GLU A 1 193 ? -37.005 -4.621 46.874 1.00 83.00 193 GLU A CA 1
ATOM 1555 C C . GLU A 1 193 ? -37.463 -3.831 45.651 1.00 83.00 193 GLU A C 1
ATOM 1557 O O . GLU A 1 193 ? -37.714 -4.422 44.595 1.00 83.00 193 GLU A O 1
ATOM 1562 N N . ASN A 1 194 ? -37.454 -2.500 45.751 1.00 83.88 194 ASN A N 1
ATOM 1563 C CA . ASN A 1 194 ? -37.809 -1.616 44.644 1.00 83.88 194 ASN A CA 1
ATOM 1564 C C . ASN A 1 194 ? -36.850 -1.772 43.448 1.00 83.88 194 ASN A C 1
ATOM 1566 O O . ASN A 1 194 ? -37.286 -1.983 42.316 1.00 83.88 194 ASN A O 1
ATOM 1570 N N . VAL A 1 195 ? -35.533 -1.787 43.695 1.00 80.94 195 VAL A N 1
ATOM 1571 C CA . VAL A 1 195 ? -34.532 -1.991 42.626 1.00 80.94 195 VAL A CA 1
ATOM 1572 C C . VAL A 1 195 ? -34.688 -3.365 41.966 1.00 80.94 195 VAL A C 1
ATOM 1574 O O . VAL A 1 195 ? -34.536 -3.502 40.750 1.00 80.94 195 VAL A O 1
ATOM 1577 N N . THR A 1 196 ? -35.008 -4.400 42.748 1.00 82.62 196 THR A N 1
ATOM 1578 C CA . THR A 1 196 ? -35.243 -5.747 42.207 1.00 82.62 196 THR A CA 1
ATOM 1579 C C . THR A 1 196 ? -36.503 -5.786 41.337 1.00 82.62 196 THR A C 1
ATOM 1581 O O . THR A 1 196 ? -36.497 -6.439 40.288 1.00 82.62 196 THR A O 1
ATOM 1584 N N . ALA A 1 197 ? -37.566 -5.083 41.739 1.00 83.56 197 ALA A N 1
ATOM 1585 C CA . ALA A 1 197 ? -38.809 -4.981 40.979 1.00 83.56 197 ALA A CA 1
ATOM 1586 C C . ALA A 1 197 ? -38.596 -4.266 39.634 1.00 83.56 197 ALA A C 1
ATOM 1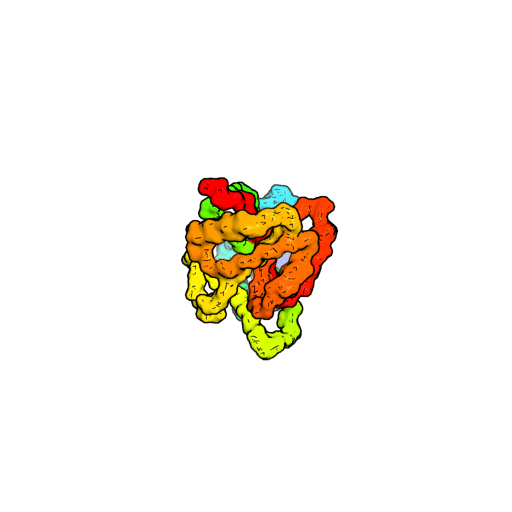588 O O . ALA A 1 197 ? -38.948 -4.824 38.593 1.00 83.56 197 ALA A O 1
ATOM 1589 N N . GLU A 1 198 ? -37.923 -3.113 39.640 1.00 82.44 198 GLU A N 1
ATOM 1590 C CA . GLU A 1 198 ? -37.604 -2.334 38.434 1.00 82.44 198 GLU A CA 1
ATOM 1591 C C . GLU A 1 198 ? -36.744 -3.140 37.443 1.00 82.44 198 GLU A C 1
ATOM 1593 O O . GLU A 1 198 ? -36.996 -3.178 36.233 1.00 82.44 198 GLU A O 1
ATOM 1598 N N . MET A 1 199 ? -35.735 -3.858 37.949 1.00 78.19 199 MET A N 1
ATOM 1599 C CA . MET A 1 199 ? -34.907 -4.727 37.111 1.00 78.19 199 MET A CA 1
ATOM 1600 C C . MET A 1 199 ? -35.709 -5.883 36.516 1.00 78.19 199 MET A C 1
ATOM 1602 O O . MET A 1 199 ? -35.505 -6.236 35.353 1.00 78.19 199 MET A O 1
ATOM 1606 N N . ARG A 1 200 ? -36.623 -6.482 37.286 1.00 83.50 200 ARG A N 1
ATOM 1607 C CA . ARG A 1 200 ? -37.482 -7.566 36.796 1.00 83.50 200 ARG A CA 1
ATOM 1608 C C . ARG A 1 200 ? -38.436 -7.064 35.713 1.00 83.50 200 ARG A C 1
ATOM 1610 O O . ARG A 1 200 ? -38.590 -7.748 34.701 1.00 83.50 200 ARG A O 1
ATOM 1617 N N . GLU A 1 201 ? -39.013 -5.879 35.887 1.00 83.19 201 GLU A N 1
ATOM 1618 C CA . GLU A 1 201 ? -39.840 -5.219 34.874 1.00 83.19 201 GLU A CA 1
ATOM 1619 C C . GLU A 1 201 ? -39.041 -4.982 33.586 1.00 83.19 201 GLU A C 1
ATOM 1621 O O . GLU A 1 201 ? -39.429 -5.453 32.513 1.00 83.19 201 GLU A O 1
ATOM 1626 N N . THR A 1 202 ? -37.855 -4.385 33.704 1.00 74.62 202 THR A N 1
ATOM 1627 C CA . THR A 1 202 ? -36.949 -4.122 32.577 1.00 74.62 202 THR A CA 1
ATOM 1628 C C . THR A 1 202 ? -36.572 -5.403 31.820 1.00 74.62 202 THR A C 1
ATOM 1630 O O . THR A 1 202 ? -36.621 -5.457 30.588 1.00 74.62 202 THR A O 1
ATOM 1633 N N . LEU A 1 203 ? -36.225 -6.474 32.541 1.00 77.00 203 LEU A N 1
ATOM 1634 C CA . LEU A 1 203 ? -35.877 -7.764 31.938 1.00 77.00 203 LEU A CA 1
ATOM 1635 C C . LEU A 1 203 ? -37.080 -8.432 31.266 1.00 77.00 203 LEU A C 1
ATOM 1637 O O . LEU A 1 203 ? -36.919 -9.071 30.220 1.00 77.00 203 LEU A O 1
ATOM 1641 N N . SER A 1 204 ? -38.280 -8.254 31.826 1.00 78.81 204 SER A N 1
ATOM 1642 C CA . SER A 1 204 ? -39.524 -8.756 31.238 1.00 78.81 204 SER A CA 1
ATOM 1643 C C . SER A 1 204 ? -39.840 -8.059 29.911 1.00 78.81 204 SER A C 1
ATOM 1645 O O . SER A 1 204 ? -40.103 -8.739 28.914 1.00 78.81 204 SER A O 1
ATOM 1647 N N . ALA A 1 205 ? -39.684 -6.732 29.852 1.00 73.56 205 ALA A N 1
ATOM 1648 C CA . ALA A 1 205 ? -39.844 -5.941 28.635 1.00 73.56 205 ALA A CA 1
ATOM 1649 C C . ALA A 1 205 ? -38.811 -6.342 27.567 1.00 73.56 205 ALA A C 1
ATOM 1651 O O . ALA A 1 205 ? -39.149 -6.520 26.394 1.00 73.56 205 ALA A O 1
ATOM 1652 N N . ALA A 1 206 ? -37.564 -6.589 27.982 1.00 69.31 206 ALA A N 1
ATOM 1653 C CA . ALA A 1 206 ? -36.487 -7.049 27.106 1.00 69.31 206 ALA A CA 1
ATOM 1654 C C . ALA A 1 206 ? -36.582 -8.542 26.713 1.00 69.31 206 ALA A C 1
ATOM 1656 O O . ALA A 1 206 ? -35.809 -9.003 25.869 1.00 69.31 206 ALA A O 1
ATOM 1657 N N . ARG A 1 207 ? -37.520 -9.312 27.291 1.00 72.75 207 ARG A N 1
ATOM 1658 C CA . ARG A 1 207 ? -37.667 -10.773 27.111 1.00 72.75 207 ARG A CA 1
ATOM 1659 C C . ARG A 1 207 ? -36.402 -11.565 27.479 1.00 72.75 207 ARG A C 1
ATOM 1661 O O . ARG A 1 207 ? -36.107 -12.604 26.876 1.00 72.75 207 ARG A O 1
ATOM 1668 N N . ILE A 1 208 ? -35.657 -11.091 28.475 1.00 74.56 208 ILE A N 1
ATOM 1669 C CA . ILE A 1 208 ? -34.424 -11.715 28.965 1.00 74.56 208 ILE A CA 1
ATOM 1670 C C . ILE A 1 208 ? -34.746 -12.506 30.236 1.00 74.56 208 ILE A C 1
ATOM 1672 O O . ILE A 1 208 ? -35.263 -11.962 31.205 1.00 74.56 208 ILE A O 1
ATOM 1676 N N . ARG A 1 209 ? -34.429 -13.806 30.245 1.00 68.06 209 ARG A N 1
ATOM 1677 C CA . ARG A 1 209 ? -34.532 -14.649 31.446 1.00 68.06 209 ARG A CA 1
ATOM 1678 C C . ARG A 1 209 ? -33.209 -14.592 32.205 1.00 68.06 209 ARG A C 1
ATOM 1680 O O . ARG A 1 209 ? -32.216 -15.090 31.679 1.00 68.06 209 ARG A O 1
ATOM 1687 N N . ALA A 1 210 ? -33.211 -13.987 33.392 1.00 75.19 210 ALA A N 1
ATOM 1688 C CA . ALA A 1 210 ? -32.040 -13.901 34.256 1.00 75.19 210 ALA A CA 1
ATOM 1689 C C . ALA A 1 210 ? -32.402 -13.946 35.748 1.00 75.19 210 ALA A C 1
ATOM 1691 O O . ALA A 1 210 ? -33.434 -13.402 36.144 1.00 75.19 210 ALA A O 1
ATOM 1692 N N . ASP A 1 211 ? -31.524 -14.532 36.561 1.00 75.50 211 ASP A N 1
ATOM 1693 C CA . ASP A 1 211 ? -31.591 -14.478 38.021 1.00 75.50 211 ASP A CA 1
ATOM 1694 C C . ASP A 1 211 ? -30.972 -13.168 38.513 1.00 75.50 211 ASP A C 1
ATOM 1696 O O . ASP A 1 211 ? -29.807 -12.869 38.241 1.00 75.50 211 ASP A O 1
ATOM 1700 N N . ILE A 1 212 ? -31.756 -12.367 39.230 1.00 77.50 212 ILE A N 1
ATOM 1701 C CA . ILE A 1 212 ? -31.336 -11.053 39.725 1.00 77.50 212 ILE A CA 1
ATOM 1702 C C . ILE A 1 212 ? -30.830 -11.212 41.154 1.00 77.50 212 ILE A C 1
ATOM 1704 O O . ILE A 1 212 ? -31.540 -11.743 42.008 1.00 77.50 212 ILE A O 1
ATOM 1708 N N . VAL A 1 213 ? -29.619 -10.730 41.425 1.00 79.38 213 VAL A N 1
ATOM 1709 C CA . VAL A 1 213 ? -29.051 -10.691 42.776 1.00 79.38 213 VAL A CA 1
ATOM 1710 C C . VAL A 1 213 ? -28.579 -9.278 43.074 1.00 79.38 213 VAL A C 1
ATOM 1712 O O . VAL A 1 213 ? -27.603 -8.795 42.496 1.00 79.38 213 VAL A O 1
ATOM 1715 N N . VAL A 1 214 ? -29.302 -8.617 43.975 1.00 80.00 214 VAL A N 1
ATOM 1716 C CA . VAL A 1 214 ? -29.014 -7.254 44.418 1.00 80.00 214 VAL A CA 1
ATOM 1717 C C . VAL A 1 214 ? -28.217 -7.313 45.718 1.00 80.00 214 VAL A C 1
ATOM 1719 O O . VAL A 1 214 ? -28.611 -7.985 46.668 1.00 80.00 214 VAL A O 1
ATOM 1722 N N . LEU A 1 215 ? -27.067 -6.642 45.739 1.00 79.00 215 LEU A N 1
ATOM 1723 C CA . LEU A 1 215 ? -26.097 -6.688 46.833 1.00 79.00 215 LEU A CA 1
ATOM 1724 C C . LEU A 1 215 ? -25.993 -5.299 47.486 1.00 79.00 215 LEU A C 1
ATOM 1726 O O . LEU A 1 215 ? -25.313 -4.432 46.923 1.00 79.00 215 LEU A O 1
ATOM 1730 N N . PRO A 1 216 ? -26.646 -5.061 48.641 1.00 78.31 216 PRO A N 1
ATOM 1731 C CA . PRO A 1 216 ? -26.485 -3.824 49.399 1.00 78.31 216 PRO A CA 1
ATOM 1732 C C . PRO A 1 216 ? -25.108 -3.823 50.071 1.00 78.31 216 PRO A C 1
ATOM 1734 O O . PRO A 1 216 ? -24.813 -4.668 50.919 1.00 78.31 216 PRO A O 1
ATOM 1737 N N . THR A 1 217 ? -24.207 -2.938 49.647 1.00 76.12 217 THR A N 1
ATOM 1738 C CA . THR A 1 217 ? -22.811 -2.982 50.106 1.00 76.12 217 THR A CA 1
ATOM 1739 C C . THR A 1 217 ? -22.065 -1.670 49.865 1.00 76.12 217 THR A C 1
ATOM 1741 O O . THR A 1 217 ? -22.283 -0.995 48.864 1.00 76.12 217 THR A O 1
ATOM 1744 N N . GLU A 1 218 ? -21.130 -1.344 50.763 1.00 73.56 218 GLU A N 1
ATOM 1745 C CA . GLU A 1 218 ? -20.201 -0.208 50.622 1.00 73.56 218 GLU A CA 1
ATOM 1746 C C . GLU A 1 218 ? -18.993 -0.524 49.719 1.00 73.56 218 GLU A C 1
ATOM 1748 O O . GLU A 1 218 ? -18.468 0.357 49.049 1.00 73.56 218 GLU A O 1
ATOM 1753 N N . ASN A 1 219 ? -18.571 -1.795 49.664 1.00 77.25 219 ASN A N 1
ATOM 1754 C CA . ASN A 1 219 ? -17.434 -2.294 48.880 1.00 77.25 219 ASN A CA 1
ATOM 1755 C C . ASN A 1 219 ? -17.865 -3.258 47.749 1.00 77.25 219 ASN A C 1
ATOM 1757 O O . ASN A 1 219 ? -17.874 -4.480 47.956 1.00 77.25 219 ASN A O 1
ATOM 1761 N N . PRO A 1 220 ? -18.191 -2.757 46.543 1.00 71.94 220 PRO A N 1
ATOM 1762 C CA . PRO A 1 220 ? -18.871 -3.529 45.497 1.00 71.94 220 PRO A CA 1
ATOM 1763 C C . PRO A 1 220 ? -18.103 -4.785 45.058 1.00 71.94 220 PRO A C 1
ATOM 1765 O O . PRO A 1 220 ? -18.691 -5.854 44.910 1.00 71.94 220 PRO A O 1
ATOM 1768 N N . ILE A 1 221 ? -16.776 -4.697 44.926 1.00 71.31 221 ILE A N 1
ATOM 1769 C CA . ILE A 1 221 ? -15.933 -5.788 44.408 1.00 71.31 221 ILE A CA 1
ATOM 1770 C C . ILE A 1 221 ? -15.886 -6.985 45.371 1.00 71.31 221 ILE A C 1
ATOM 1772 O O . ILE A 1 221 ? -15.896 -8.137 44.934 1.00 71.31 221 ILE A O 1
ATOM 1776 N N . ARG A 1 222 ? -15.888 -6.741 46.691 1.00 75.56 222 ARG A N 1
ATOM 1777 C CA . ARG A 1 222 ? -15.884 -7.819 47.697 1.00 75.56 222 ARG A CA 1
ATOM 1778 C C . ARG A 1 222 ? -17.218 -8.555 47.749 1.00 75.56 222 ARG A C 1
ATOM 1780 O O . ARG A 1 222 ? -17.214 -9.783 47.793 1.00 75.56 222 ARG A O 1
ATOM 1787 N N . ALA A 1 223 ? -18.335 -7.829 47.693 1.00 74.62 223 ALA A N 1
ATOM 1788 C CA . ALA A 1 223 ? -19.655 -8.454 47.654 1.00 74.62 223 ALA A CA 1
ATOM 1789 C C . ALA A 1 223 ? -19.861 -9.252 46.365 1.00 74.62 223 ALA A C 1
ATOM 1791 O O . ALA A 1 223 ? -20.357 -10.374 46.420 1.00 74.62 223 ALA A O 1
ATOM 1792 N N . VAL A 1 224 ? -19.408 -8.725 45.220 1.00 75.31 224 VAL A N 1
ATOM 1793 C CA . VAL A 1 224 ? -19.427 -9.466 43.952 1.00 75.31 224 VAL A CA 1
ATOM 1794 C C . VAL A 1 224 ? -18.591 -10.739 44.069 1.00 75.31 224 VAL A C 1
ATOM 1796 O O . VAL A 1 224 ? -19.086 -11.799 43.711 1.00 75.31 224 VAL A O 1
ATOM 1799 N N . ARG A 1 225 ? -17.385 -10.686 44.650 1.00 73.50 225 ARG A N 1
ATOM 1800 C CA . ARG A 1 225 ? -16.541 -11.877 44.866 1.00 73.50 225 ARG A CA 1
ATOM 1801 C C . ARG A 1 225 ? -17.202 -12.944 45.745 1.00 73.50 225 ARG A C 1
ATOM 1803 O O . ARG A 1 225 ? -17.025 -14.123 45.474 1.00 73.50 225 ARG A O 1
ATOM 1810 N N . GLN A 1 226 ? -17.929 -12.552 46.790 1.00 73.12 226 GLN A N 1
ATOM 1811 C CA . GLN A 1 226 ? -18.610 -13.491 47.695 1.00 73.12 226 GLN A CA 1
ATOM 1812 C C . GLN A 1 226 ? -19.898 -14.066 47.093 1.00 73.12 226 GLN A C 1
ATOM 1814 O O . GLN A 1 226 ? -20.215 -15.232 47.308 1.00 73.12 226 GLN A O 1
ATOM 1819 N N . ALA A 1 227 ? -20.640 -13.256 46.337 1.00 71.69 227 ALA A N 1
ATOM 1820 C CA . ALA A 1 227 ? -21.872 -13.678 45.675 1.00 71.69 227 ALA A CA 1
ATOM 1821 C C . ALA A 1 227 ? -21.617 -14.485 44.389 1.00 71.69 227 ALA A C 1
ATOM 1823 O O . ALA A 1 227 ? -22.521 -15.171 43.897 1.00 71.69 227 ALA A O 1
ATOM 1824 N N . MET A 1 228 ? -20.402 -14.390 43.843 1.00 65.62 228 MET A N 1
ATOM 1825 C CA . MET A 1 228 ? -19.948 -15.123 42.670 1.00 65.62 228 MET A CA 1
ATOM 1826 C C . MET A 1 228 ? -19.772 -16.602 43.016 1.00 65.62 228 MET A C 1
ATOM 1828 O O . MET A 1 228 ? -18.837 -17.014 43.696 1.00 65.62 228 MET A O 1
ATOM 1832 N N . GLN A 1 229 ? -20.712 -17.410 42.537 1.00 63.31 229 GLN A N 1
ATOM 1833 C CA . GLN A 1 229 ? -20.550 -18.859 42.421 1.00 63.31 229 GLN A CA 1
ATOM 1834 C C . GLN A 1 229 ? -19.572 -19.178 41.273 1.00 63.31 229 GLN A C 1
ATOM 1836 O O . GLN A 1 229 ? -19.248 -18.262 40.518 1.00 63.31 229 GLN A O 1
ATOM 1841 N N . PRO A 1 230 ? -19.083 -20.425 41.099 1.00 58.16 230 PRO A N 1
ATOM 1842 C CA . PRO A 1 230 ? -18.275 -20.799 39.935 1.00 58.16 230 PRO A CA 1
ATOM 1843 C C . PRO A 1 230 ? -19.072 -20.589 38.637 1.00 58.16 230 PRO A C 1
ATOM 1845 O O . PRO A 1 230 ? -19.794 -21.463 38.166 1.00 58.16 230 PRO A O 1
ATOM 1848 N N . SER A 1 231 ? -18.983 -19.383 38.091 1.00 52.84 231 SER A N 1
ATOM 1849 C CA . SER A 1 231 ? -19.638 -18.947 36.864 1.00 52.84 231 SER A CA 1
ATOM 1850 C C . SER A 1 231 ? -18.667 -19.051 35.696 1.00 52.84 231 SER A C 1
ATOM 1852 O O . SER A 1 231 ? -17.483 -18.759 35.842 1.00 52.84 231 SER A O 1
ATOM 1854 N N . ALA A 1 232 ? -19.177 -19.448 34.528 1.00 53.66 232 ALA A N 1
ATOM 1855 C CA . ALA A 1 232 ? -18.359 -19.638 33.335 1.00 53.66 232 ALA A CA 1
ATOM 1856 C C . ALA A 1 232 ? -17.729 -18.325 32.833 1.00 53.66 232 ALA A C 1
ATOM 1858 O O . ALA A 1 232 ? -16.572 -18.345 32.439 1.00 53.66 232 ALA A O 1
ATOM 1859 N N . VAL A 1 233 ? -18.463 -17.199 32.865 1.00 63.06 233 VAL A N 1
ATOM 1860 C CA . VAL A 1 233 ? -18.000 -15.878 32.393 1.00 63.06 233 VAL A CA 1
ATOM 1861 C C . VAL A 1 233 ? -18.719 -14.736 33.129 1.00 63.06 233 VAL A C 1
ATOM 1863 O O . VAL A 1 233 ? -19.941 -14.774 33.285 1.00 63.06 233 VAL A O 1
ATOM 1866 N N . LEU A 1 234 ? -17.976 -13.700 33.532 1.00 67.44 234 LEU A N 1
ATOM 1867 C CA . LEU A 1 234 ? -18.485 -12.454 34.117 1.00 67.44 234 LEU A CA 1
ATOM 1868 C C . LEU A 1 234 ? -18.482 -11.333 33.072 1.00 67.44 234 LEU A C 1
ATOM 1870 O O . LEU A 1 234 ? -17.434 -11.011 32.528 1.00 67.44 234 LEU A O 1
ATOM 1874 N N . PHE A 1 235 ? -19.620 -10.675 32.848 1.00 65.62 235 PHE A N 1
ATOM 1875 C CA . PHE A 1 235 ? -19.670 -9.424 32.086 1.00 65.62 235 PHE A CA 1
ATOM 1876 C C . PHE A 1 235 ? -19.660 -8.240 33.052 1.00 65.62 235 PHE A C 1
ATOM 1878 O O . PHE A 1 235 ? -20.633 -8.026 33.774 1.00 65.62 235 PHE A O 1
ATOM 1885 N N . ALA A 1 236 ? -18.572 -7.476 33.071 1.00 71.19 236 ALA A N 1
ATOM 1886 C CA . ALA A 1 236 ? -18.437 -6.289 33.908 1.00 71.19 236 ALA A CA 1
ATOM 1887 C C . ALA A 1 236 ? -18.489 -5.025 33.040 1.00 71.19 236 ALA A C 1
ATOM 1889 O O . ALA A 1 236 ? -17.739 -4.884 32.075 1.00 71.19 236 ALA A O 1
ATOM 1890 N N . GLY A 1 237 ? -19.408 -4.115 33.363 1.00 65.88 237 GLY A N 1
ATOM 1891 C CA . GLY A 1 237 ? -19.521 -2.828 32.681 1.00 65.88 237 GLY A CA 1
ATOM 1892 C C . GLY A 1 237 ? -18.314 -1.933 32.970 1.00 65.88 237 GLY A C 1
ATOM 1893 O O . GLY A 1 237 ? -17.871 -1.869 34.117 1.00 65.88 237 GLY A O 1
ATOM 1894 N N . ILE A 1 238 ? -17.800 -1.234 31.957 1.00 68.50 238 ILE A N 1
ATOM 1895 C CA . ILE A 1 238 ? -16.838 -0.138 32.138 1.00 68.50 238 ILE A CA 1
ATOM 1896 C C . ILE A 1 238 ? -17.413 1.137 31.546 1.00 68.50 238 ILE A C 1
ATOM 1898 O O . ILE A 1 238 ? -17.805 1.149 30.381 1.00 68.50 238 ILE A O 1
ATOM 1902 N N . GLU A 1 239 ? -17.338 2.210 32.325 1.00 65.12 239 GLU A N 1
ATOM 1903 C CA . GLU A 1 239 ? -17.468 3.574 31.829 1.00 65.12 239 GLU A CA 1
ATOM 1904 C C . GLU A 1 239 ? -16.059 4.145 31.571 1.00 65.12 239 GLU A C 1
ATOM 1906 O O . GLU A 1 239 ? -15.218 4.117 32.481 1.00 65.12 239 GLU A O 1
ATOM 1911 N N . PRO A 1 240 ? -15.732 4.600 30.348 1.00 61.47 240 PRO A N 1
ATOM 1912 C CA . PRO A 1 240 ? -14.428 5.180 30.062 1.00 61.47 240 PRO A CA 1
ATOM 1913 C C . PRO A 1 240 ? -14.264 6.485 30.851 1.00 61.47 240 PRO A C 1
ATOM 1915 O O . PRO A 1 240 ? -15.028 7.429 30.683 1.00 61.47 240 PRO A O 1
ATOM 1918 N N . ALA A 1 241 ? -13.261 6.545 31.731 1.00 60.25 241 ALA A N 1
ATOM 1919 C CA . ALA A 1 241 ? -12.992 7.754 32.502 1.00 60.25 241 ALA A CA 1
ATOM 1920 C C . ALA A 1 241 ? -12.401 8.865 31.622 1.00 60.25 241 ALA A C 1
ATOM 1922 O O . ALA A 1 241 ? -11.615 8.597 30.709 1.00 60.25 241 ALA A O 1
ATOM 1923 N N . ASP A 1 242 ? -12.708 10.119 31.967 1.00 62.91 242 ASP A N 1
ATOM 1924 C CA . ASP A 1 242 ? -12.026 11.290 31.415 1.00 62.91 242 ASP A CA 1
ATOM 1925 C C . ASP A 1 242 ? -10.497 11.148 31.538 1.00 62.91 242 ASP A C 1
ATOM 1927 O O . ASP A 1 242 ? -10.005 10.636 32.553 1.00 62.91 242 ASP A O 1
ATOM 1931 N N . PRO A 1 243 ? -9.713 11.661 30.571 1.00 58.31 243 PRO A N 1
ATOM 1932 C CA . PRO A 1 243 ? -8.258 11.482 30.518 1.00 58.31 243 PRO A CA 1
ATOM 1933 C C . PRO A 1 243 ? -7.504 11.948 31.779 1.00 58.31 243 PRO A C 1
ATOM 1935 O O . PRO A 1 243 ? -6.398 11.483 32.039 1.00 58.31 243 PRO A O 1
ATOM 1938 N N . GLN A 1 244 ? -8.102 12.815 32.603 1.00 60.38 244 GLN A N 1
ATOM 1939 C CA . GLN A 1 244 ? -7.529 13.279 33.875 1.00 60.38 244 GLN A CA 1
ATOM 1940 C C . GLN A 1 244 ? -7.711 12.285 35.046 1.00 60.38 244 GLN A C 1
ATOM 1942 O O . GLN A 1 244 ? -7.021 12.403 36.055 1.00 60.38 244 GLN A O 1
ATOM 1947 N N . LYS A 1 245 ? -8.600 11.286 34.928 1.00 58.22 245 LYS A N 1
ATOM 1948 C CA . LYS A 1 245 ? -8.940 10.296 35.976 1.00 58.22 245 LYS A CA 1
ATOM 1949 C C . LYS A 1 245 ? -8.453 8.871 35.653 1.00 58.22 245 LYS A C 1
ATOM 1951 O O . LYS A 1 245 ? -8.953 7.900 36.216 1.00 58.22 245 LYS A O 1
ATOM 1956 N N . ALA A 1 246 ? -7.463 8.723 34.772 1.00 58.38 246 ALA A N 1
ATOM 1957 C CA . ALA A 1 246 ? -7.004 7.417 34.289 1.00 58.38 246 ALA A CA 1
ATOM 1958 C C . ALA A 1 246 ? -6.329 6.537 35.368 1.00 58.38 246 ALA A C 1
ATOM 1960 O O . ALA A 1 246 ? -6.560 5.330 35.409 1.00 58.38 246 ALA A O 1
ATOM 1961 N N . CYS A 1 247 ? -5.527 7.121 36.268 1.00 57.94 247 CYS A N 1
ATOM 1962 C CA . CYS A 1 247 ? -4.808 6.373 37.312 1.00 57.94 247 CYS A CA 1
ATOM 1963 C C . CYS A 1 247 ? -5.726 5.622 38.305 1.00 57.94 247 CYS A C 1
ATOM 1965 O O . CYS A 1 247 ? -5.503 4.427 38.501 1.00 57.94 247 CYS A O 1
ATOM 1967 N N . PRO A 1 248 ? -6.764 6.244 38.907 1.00 64.56 248 PRO A N 1
ATOM 1968 C CA . PRO A 1 248 ? -7.680 5.534 39.811 1.00 64.56 248 PRO A CA 1
ATOM 1969 C C . PRO A 1 248 ? -8.602 4.529 39.096 1.00 64.56 248 PRO A C 1
ATOM 1971 O O . PRO A 1 248 ? -9.074 3.571 39.712 1.00 64.56 248 PRO A O 1
ATOM 1974 N N . LEU A 1 249 ? -8.848 4.703 37.791 1.00 64.44 249 LEU A N 1
ATOM 1975 C CA . LEU A 1 249 ? -9.583 3.716 36.996 1.00 64.44 249 LEU A CA 1
ATOM 1976 C C . LEU A 1 249 ? -8.761 2.431 36.824 1.00 64.44 249 LEU A C 1
ATOM 1978 O O . LEU A 1 249 ? -9.303 1.335 36.943 1.00 64.44 249 LEU A O 1
ATOM 1982 N N . LEU A 1 250 ? -7.451 2.556 36.590 1.00 66.69 250 LEU A N 1
ATOM 1983 C CA . LEU A 1 250 ? -6.571 1.413 36.348 1.00 66.69 250 LEU A CA 1
ATOM 1984 C C . LEU A 1 250 ? -6.468 0.484 37.570 1.00 66.69 250 LEU A C 1
ATOM 1986 O O . LEU A 1 250 ? -6.531 -0.736 37.416 1.00 66.69 250 LEU A O 1
ATOM 1990 N N . SER A 1 251 ? -6.358 1.048 38.777 1.00 66.88 251 SER A N 1
ATOM 1991 C CA . SER A 1 251 ? -6.354 0.271 40.025 1.00 66.88 251 SER A CA 1
ATOM 1992 C C . SER A 1 251 ? -7.690 -0.442 40.247 1.00 66.88 251 SER A C 1
ATOM 1994 O O . SER A 1 251 ? -7.713 -1.631 40.558 1.00 66.88 251 SER A O 1
ATOM 1996 N N . SER A 1 252 ? -8.804 0.244 39.982 1.00 66.75 252 SER A N 1
ATOM 1997 C CA . SER A 1 252 ? -10.148 -0.346 40.053 1.00 66.75 252 SER A CA 1
ATOM 1998 C C . SER A 1 252 ? -10.329 -1.480 39.032 1.00 66.75 252 SER A C 1
ATOM 2000 O O . SER A 1 252 ? -10.891 -2.528 39.347 1.00 66.75 252 SER A O 1
ATOM 2002 N N . MET A 1 253 ? -9.799 -1.321 37.814 1.00 68.12 253 MET A N 1
ATOM 2003 C CA . MET A 1 253 ? -9.825 -2.358 36.777 1.00 68.12 253 MET A CA 1
ATOM 2004 C C . MET A 1 253 ? -8.990 -3.583 37.158 1.00 68.12 253 MET A C 1
ATOM 2006 O O . MET A 1 253 ? -9.424 -4.704 36.906 1.00 68.12 253 MET A O 1
ATOM 2010 N N . GLN A 1 254 ? -7.823 -3.403 37.785 1.00 71.62 254 GLN A N 1
ATOM 2011 C CA . GLN A 1 254 ? -7.020 -4.527 38.280 1.00 71.62 254 GLN A CA 1
ATOM 2012 C C . GLN A 1 254 ? -7.784 -5.358 39.316 1.00 71.62 254 GLN A C 1
ATOM 2014 O O . GLN A 1 254 ? -7.720 -6.586 39.285 1.00 71.62 254 GLN A O 1
ATOM 2019 N N . GLU A 1 255 ? -8.543 -4.719 40.206 1.00 71.06 255 GLU A N 1
ATOM 2020 C CA . GLU A 1 255 ? -9.366 -5.434 41.185 1.00 71.06 255 GLU A CA 1
ATOM 2021 C C . GLU A 1 255 ? -10.510 -6.230 40.538 1.00 71.06 255 GLU A C 1
ATOM 2023 O O . GLU A 1 255 ? -10.799 -7.345 40.981 1.00 71.06 255 GLU A O 1
ATOM 2028 N N . VAL A 1 256 ? -11.110 -5.702 39.465 1.00 70.75 256 VAL A N 1
ATOM 2029 C CA . VAL A 1 256 ? -12.149 -6.390 38.678 1.00 70.75 256 VAL A CA 1
ATOM 2030 C C . VAL A 1 256 ? -11.569 -7.563 37.882 1.00 70.75 256 VAL A C 1
ATOM 2032 O O . VAL A 1 256 ? -12.159 -8.638 37.863 1.00 70.75 256 VAL A O 1
ATOM 2035 N N . VAL A 1 257 ? -10.394 -7.409 37.268 1.00 68.50 257 VAL A N 1
ATOM 2036 C CA . VAL A 1 257 ? -9.715 -8.499 36.537 1.00 68.50 257 VAL A CA 1
ATOM 2037 C C . VAL A 1 257 ? -9.259 -9.620 37.477 1.00 68.50 257 VAL A C 1
ATOM 2039 O O . VAL A 1 257 ? -9.212 -10.777 37.075 1.00 68.50 257 VAL A O 1
ATOM 2042 N N . ASN A 1 258 ? -8.971 -9.302 38.742 1.00 70.38 258 ASN A N 1
ATOM 2043 C CA . ASN A 1 258 ? -8.619 -10.282 39.774 1.00 70.38 258 ASN A CA 1
ATOM 2044 C C . ASN A 1 258 ? -9.837 -11.008 40.387 1.00 70.38 258 ASN A C 1
ATOM 2046 O O . ASN A 1 258 ? -9.688 -11.721 41.385 1.00 70.38 258 ASN A O 1
ATOM 2050 N N . LEU A 1 259 ? -11.050 -10.814 39.861 1.00 71.12 259 LEU A N 1
ATOM 2051 C CA . LEU A 1 259 ? -12.206 -11.623 40.249 1.00 71.12 259 LEU A CA 1
ATOM 2052 C C . LEU A 1 259 ? -12.043 -13.071 39.743 1.00 71.12 259 LEU A C 1
ATOM 2054 O O . LEU A 1 259 ? -11.433 -13.300 38.701 1.00 71.12 259 LEU A O 1
ATOM 2058 N N . PRO A 1 260 ? -12.556 -14.070 40.480 1.00 62.66 260 PRO A N 1
ATOM 2059 C CA . PRO A 1 260 ? -12.415 -15.468 40.090 1.00 62.66 260 PRO A CA 1
ATOM 2060 C C . PRO A 1 260 ? -13.277 -15.800 38.859 1.00 62.66 260 PRO A C 1
ATOM 2062 O O . PRO A 1 260 ? -14.498 -15.848 38.953 1.00 62.66 260 PRO A O 1
ATOM 2065 N N . GLY A 1 261 ? -12.645 -16.069 37.713 1.00 64.94 261 GLY A N 1
ATOM 2066 C CA . GLY A 1 261 ? -13.310 -16.491 36.472 1.00 64.94 261 GLY A CA 1
ATOM 2067 C C . GLY A 1 261 ? -12.853 -15.697 35.247 1.00 64.94 261 GLY A C 1
ATOM 2068 O O . GLY A 1 261 ? -11.984 -14.833 35.344 1.00 64.94 261 GLY A O 1
ATOM 2069 N N . ASP A 1 262 ? -13.445 -15.987 34.088 1.00 61.72 262 ASP A N 1
ATOM 2070 C CA . ASP A 1 262 ? -13.192 -15.230 32.859 1.00 61.72 262 ASP A CA 1
ATOM 2071 C C . ASP A 1 262 ? -14.023 -13.938 32.868 1.00 61.72 262 ASP A C 1
ATOM 2073 O O . ASP A 1 262 ? -15.255 -13.975 32.816 1.00 61.72 262 ASP A O 1
ATOM 2077 N N . VAL A 1 263 ? -13.359 -12.782 32.944 1.00 65.56 263 VAL A N 1
ATOM 2078 C CA . VAL A 1 263 ? -14.012 -11.465 32.987 1.00 65.56 263 VAL A CA 1
ATOM 2079 C C . VAL A 1 263 ? -13.983 -10.804 31.608 1.00 65.56 263 VAL A C 1
ATOM 2081 O O . VAL A 1 263 ? -12.929 -10.487 31.059 1.00 65.56 263 VAL A O 1
ATOM 2084 N N . ILE A 1 264 ? -15.162 -10.545 31.051 1.00 66.00 264 ILE A N 1
ATOM 2085 C CA . ILE A 1 264 ? -15.358 -9.752 29.839 1.00 66.00 264 ILE A CA 1
ATOM 2086 C C . ILE A 1 264 ? -15.777 -8.347 30.250 1.00 66.00 264 ILE A C 1
ATOM 2088 O O . ILE A 1 264 ? -16.816 -8.150 30.881 1.00 66.00 264 ILE A O 1
ATOM 2092 N N . LEU A 1 265 ? -14.982 -7.360 29.850 1.00 67.00 265 LEU A N 1
ATOM 2093 C CA . LEU A 1 265 ? -15.290 -5.966 30.105 1.00 67.00 265 LEU A CA 1
ATOM 2094 C C . LEU A 1 265 ? -16.107 -5.404 28.942 1.00 67.00 265 LEU A C 1
ATOM 2096 O O . LEU A 1 265 ? -15.711 -5.467 27.774 1.00 67.00 265 LEU A O 1
ATOM 2100 N N . VAL A 1 266 ? -17.285 -4.883 29.265 1.00 64.19 266 VAL A N 1
ATOM 2101 C CA . VAL A 1 266 ? -18.235 -4.350 28.290 1.00 64.19 266 VAL A CA 1
ATOM 2102 C C . VAL A 1 266 ? -18.322 -2.851 28.489 1.00 64.19 266 VAL A C 1
ATOM 2104 O O . VAL A 1 266 ? -18.811 -2.377 29.507 1.00 64.19 266 VAL A O 1
ATOM 2107 N N . CYS A 1 267 ? -17.854 -2.102 27.501 1.00 60.97 267 CYS A N 1
ATOM 2108 C CA . CYS A 1 267 ? -18.061 -0.665 27.452 1.00 60.97 267 CYS A CA 1
ATOM 2109 C C . CYS A 1 267 ? -19.263 -0.380 26.553 1.00 60.97 267 CYS A C 1
ATOM 2111 O O . CYS A 1 267 ? -19.315 -0.839 25.405 1.00 60.97 267 CYS A O 1
ATOM 2113 N N . ASN A 1 268 ? -20.238 0.355 27.079 1.00 58.00 268 ASN A N 1
ATOM 2114 C CA . ASN A 1 268 ? -21.315 0.889 26.268 1.00 58.00 268 ASN A CA 1
ATOM 2115 C C . ASN A 1 268 ? -20.887 2.268 25.762 1.00 58.00 268 ASN A C 1
ATOM 2117 O O . ASN A 1 268 ? -20.808 3.215 26.528 1.00 58.00 268 ASN A O 1
ATOM 2121 N N . ALA A 1 269 ? -20.617 2.391 24.466 1.00 50.97 269 ALA A N 1
ATOM 2122 C CA . ALA A 1 269 ? -20.183 3.649 23.859 1.00 50.97 269 ALA A CA 1
ATOM 2123 C C . ALA A 1 269 ? -21.339 4.656 23.639 1.00 50.97 269 ALA A C 1
ATOM 2125 O O . ALA A 1 269 ? -21.307 5.422 22.676 1.00 50.97 269 ALA A O 1
ATOM 2126 N N . GLY A 1 270 ? -22.382 4.636 24.475 1.00 50.41 270 GLY A N 1
ATOM 2127 C CA . GLY A 1 270 ? -23.514 5.547 24.341 1.00 50.41 270 GLY A CA 1
ATOM 2128 C C . GLY A 1 270 ? -24.464 5.544 25.536 1.00 50.41 270 GLY A C 1
ATOM 2129 O O . GLY A 1 270 ? -24.896 4.489 25.995 1.00 50.41 270 GLY A O 1
ATOM 2130 N N . ASP A 1 271 ? -24.841 6.743 25.972 1.00 43.56 271 ASP A N 1
ATOM 2131 C CA . ASP A 1 271 ? -25.867 6.978 26.984 1.00 43.56 271 ASP A CA 1
ATOM 2132 C C . ASP A 1 271 ? -27.230 6.510 26.468 1.00 43.56 271 ASP A C 1
ATOM 2134 O O . ASP A 1 271 ? -27.838 7.133 25.595 1.00 43.56 271 ASP A O 1
ATOM 2138 N N . VAL A 1 272 ? -27.726 5.392 26.992 1.00 43.56 272 VAL A N 1
ATOM 2139 C CA . VAL A 1 272 ? -29.132 5.017 26.837 1.00 43.56 272 VAL A CA 1
ATOM 2140 C C . VAL A 1 272 ? -29.686 4.711 28.217 1.00 43.56 272 VAL A C 1
ATOM 2142 O O . VAL A 1 272 ? -29.395 3.667 28.801 1.00 43.56 272 VAL A O 1
ATOM 2145 N N . SER A 1 273 ? -30.515 5.625 28.717 1.00 36.72 273 SER A N 1
ATOM 2146 C CA . SER A 1 273 ? -31.526 5.307 29.716 1.00 36.72 273 SER A CA 1
ATOM 2147 C C . SER A 1 273 ? -32.627 4.496 29.033 1.00 36.72 273 SER A C 1
ATOM 2149 O O . SER A 1 273 ? -33.100 4.857 27.959 1.00 36.72 273 SER A O 1
ATOM 2151 N N . LEU A 1 274 ? -33.049 3.392 29.649 1.00 40.19 274 LEU A N 1
ATOM 2152 C CA . LEU A 1 274 ? -34.147 2.549 29.149 1.00 40.19 274 LEU A CA 1
ATOM 2153 C C . LEU A 1 274 ? -35.531 3.215 29.288 1.00 40.19 274 LEU A C 1
ATOM 2155 O O . LEU A 1 274 ? -36.538 2.624 28.917 1.00 40.19 274 LEU A O 1
ATOM 2159 N N . SER A 1 275 ? -35.573 4.449 29.791 1.00 33.38 275 SER A N 1
ATOM 2160 C CA . SER A 1 275 ? -36.721 5.347 29.782 1.00 33.38 275 SER A CA 1
ATOM 2161 C C . SER A 1 275 ? -36.712 6.211 28.516 1.00 33.38 275 SER A C 1
ATOM 2163 O O . SER A 1 275 ? -36.218 7.341 28.521 1.00 33.38 275 SER A O 1
ATOM 2165 N N . ALA A 1 276 ? -37.243 5.669 27.423 1.00 30.64 276 ALA A N 1
ATOM 2166 C CA . ALA A 1 276 ? -37.650 6.432 26.245 1.00 30.64 276 ALA A CA 1
ATOM 2167 C C . ALA A 1 276 ? -38.937 5.840 25.669 1.00 30.64 276 ALA A C 1
ATOM 2169 O O . ALA A 1 276 ? -38.989 4.596 25.525 1.00 30.64 276 ALA A O 1
#

Secondary structure (DSSP, 8-state):
-GGGHHHHHHHH-HHHHHHHHHHHHHHHHHHHHHHHHHHHHHHHHHHHT-TT-----TT--HHHHHHHHHHHHHHHHHH-HHHHHHHHHHHHHHHHHHHHTT----SPPHHHHHHHHHHHHHHHHHHHSPP-TTS---EEEE----TTSPPPTT--PPP------SS--TT-TTSTTPPEEEEEEE-TTS-HHHHHHHHHHHHHHTT--EEEEEEE-SSHHHHHHHH--S-SEEEEEEPPPPGGGHHHHHHHHHHHHTSSSEEEEEE--S---S--

Foldseek 3Di:
DVVCPVVCPVVPDPVVNVVVVVVVLVVLLVVLLVQLVVLVVLLLCQVLVQVVDDDPDPPRDSVVSVVSNVVSLVVNVVSPVVVSVVSVVVVVVVVVVVVVVVPVDPDDDSVNSNVVVVVVVVVVVVVPDDDDPVDFDWDWDFDDDDPPDPDDPPQDDDPDDDDDDDDPDCPPPVCVPPAAEDEAEDALPDDQVVVVVVVVVVCVVVVHGHHYHYHHDPDRLVSCLVVDDPDAEAEAEDDDDDPVCVVVVVVVVVSVCPRPHGYMYTYRPDDDDPPD

Sequence (276 aa):
MFLRFSTVVGYAGLWTTLLILLAAKVITMFFLLTYGTINLACFYESITRNPSFRPTFKMNHWFLALIGTLSCLAVMFLISTLWAVIAIVLAAGMFLLIERAEIVVQWGDLTSGMAFQRARKAILRLEKERYHPKNWRPSILALSGNPKKPHPPGQLCLPVIRRPRHRIPRTNQQWRDCPLRILRTVPPKADVENVTAEMRETLSAARIRADIVVLPTENPIRAVRQAMQPSAVLFAGIEPADPQKACPLLSSMQEVVNLPGDVILVCNAGDVSLSA

pLDDT: mean 72.07, std 17.6, range [27.81, 97.19]